Protein 5XAQ (pdb70)

Organism: Mus musculus (NCBI:txid10090)

InterPro domains:
  IPR003732 D-aminoacyl-tRNA deacylase DTD [PF02580] (11-167)
  IPR003732 D-aminoacyl-tRNA deacylase DTD [PTHR10472] (11-167)
  IPR023509 D-aminoacyl-tRNA deacylase-like superfamily [G3DSA:3.50.80.10] (3-168)
  IPR023509 D-aminoacyl-tRNA deacylase-like superfamily [SSF69500] (9-168)

B-factor: mean 31.63, std 10.99, range [17.73, 114.76]

Secondary structure (DSSP, 8-state):
-TT----EEEEEEEESEEEEEEE--BTTBPPEEEEE-SEEEEEEEEBSS--TTHHHHHHHHHHHS--EE-TTS-EE-TTTTT-EEEEEE-GGGG-EEETTEEE-TTBPPHHHHHHHHHHHHHHHHHHHHT-HHHHHHT--EEEPPTTS---EEEE-S----EEEE-/--EEEEEEEESEEEEEEE--BTTB--EEEEESSEEEEEEEEBTT--GGGHHHHHHHHHHS--EEPTTS-EE-TTTTT-EEEEEE-GGGG-EEETTEEE-TTB--HHHHHHHHHHHHHHHHHHHHT-HHHHHTT--EEEPPTTS---EEEE-S----EEEE-

Structure (mmCIF, N/CA/C/O backbone):
data_5XAQ
#
_entry.id   5XAQ
#
_cell.length_a   43.379
_cell.length_b   75.351
_cell.length_c   103.619
_cell.angle_alpha   90.00
_cell.angle_beta   90.00
_cell.angle_gamma   90.00
#
_symmetry.space_group_name_H-M   'P 21 21 21'
#
loop_
_entity.id
_entity.type
_entity.pdbx_description
1 polymer 'Probable D-tyrosyl-tRNA(Tyr) deacylase 2'
2 water water
#
loop_
_atom_site.group_PDB
_atom_site.id
_atom_site.type_symbol
_atom_site.label_atom_id
_atom_site.label_alt_id
_atom_site.label_comp_id
_atom_site.label_asym_id
_atom_site.label_entity_id
_atom_site.label_seq_id
_atom_site.pdbx_PDB_ins_code
_atom_site.Cartn_x
_atom_site.Cartn_y
_atom_site.Cartn_z
_atom_site.occupancy
_atom_site.B_iso_or_equiv
_atom_site.auth_seq_id
_atom_site.auth_comp_id
_atom_site.auth_asym_id
_atom_site.auth_atom_id
_atom_site.pdbx_PDB_model_num
ATOM 1 N N . ASP A 1 3 ? -7.359 -20.346 -30.260 1.00 40.46 3 ASP A N 1
ATOM 2 C CA . ASP A 1 3 ? -6.256 -19.407 -30.487 1.00 46.43 3 ASP A CA 1
ATOM 3 C C . ASP A 1 3 ? -4.857 -20.016 -30.278 1.00 45.11 3 ASP A C 1
ATOM 4 O O . ASP A 1 3 ? -3.876 -19.342 -30.384 1.00 53.52 3 ASP A O 1
ATOM 9 N N . GLY A 1 4 ? -4.826 -21.300 -29.979 1.00 49.38 4 GLY A N 1
ATOM 10 C CA . GLY A 1 4 ? -3.627 -22.070 -29.762 1.00 43.56 4 GLY A CA 1
ATOM 11 C C . GLY A 1 4 ? -2.583 -21.630 -28.755 1.00 40.58 4 GLY A C 1
ATOM 12 O O . GLY A 1 4 ? -1.496 -22.124 -28.861 1.00 30.62 4 GLY A O 1
ATOM 13 N N . GLY A 1 5 ? -2.922 -20.797 -27.768 1.00 31.65 5 GLY A N 1
ATOM 14 C CA . GLY A 1 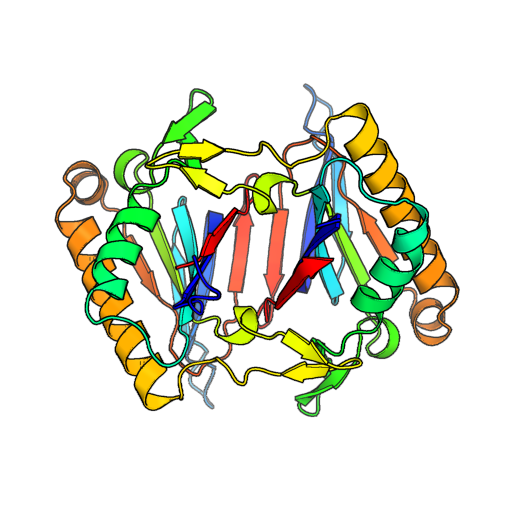5 ? -1.947 -20.293 -26.830 1.00 34.07 5 GLY A CA 1
ATOM 15 C C . GLY A 1 5 ? -1.214 -19.081 -27.406 1.00 33.22 5 GLY A C 1
ATOM 16 O O . GLY A 1 5 ? -0.214 -18.673 -26.874 1.00 31.88 5 GLY A O 1
ATOM 17 N N . ARG A 1 6 ? -1.717 -18.507 -28.488 1.00 32.05 6 ARG A N 1
ATOM 18 C CA . ARG A 1 6 ? -1.173 -17.250 -29.098 1.00 40.94 6 ARG A CA 1
ATOM 19 C C . ARG A 1 6 ? -0.868 -16.297 -27.961 1.00 38.12 6 ARG A C 1
ATOM 20 O O . ARG A 1 6 ? -1.759 -16.039 -27.152 1.00 30.01 6 ARG A O 1
ATOM 28 N N . VAL A 1 7 ? 0.363 -15.805 -27.870 1.00 35.29 7 VAL A N 1
ATOM 29 C CA . VAL A 1 7 ? 0.717 -15.089 -26.642 1.00 38.25 7 VAL A CA 1
ATOM 30 C C . VAL A 1 7 ? 0.194 -13.643 -26.798 1.00 32.61 7 VAL A C 1
ATOM 31 O O . VAL A 1 7 ? 0.105 -13.140 -27.898 1.00 29.64 7 VAL A O 1
ATOM 35 N N . ALA A 1 8 ? -0.242 -13.044 -25.699 1.00 32.29 8 ALA A N 1
ATOM 36 C CA . ALA A 1 8 ? -0.634 -11.631 -25.727 1.00 35.55 8 ALA A CA 1
ATOM 37 C C . ALA A 1 8 ? 0.490 -10.673 -26.255 1.00 32.69 8 ALA A C 1
ATOM 38 O O . ALA A 1 8 ? 1.720 -10.898 -26.145 1.00 28.07 8 ALA A O 1
ATOM 40 N N . GLN A 1 9 ? 0.036 -9.592 -26.841 1.00 29.56 9 GLN A N 1
ATOM 41 C CA . GLN A 1 9 ? 0.893 -8.614 -27.446 1.00 29.43 9 GLN A CA 1
ATOM 42 C C . GLN A 1 9 ? 0.897 -7.252 -26.719 1.00 26.54 9 GLN A C 1
ATOM 43 O O . GLN A 1 9 ? 1.924 -6.559 -26.708 1.00 23.17 9 GLN A O 1
ATOM 49 N N . ALA A 1 10 ? -0.215 -6.901 -26.088 1.00 26.10 10 ALA A N 1
ATOM 50 C CA . ALA A 1 10 ? -0.251 -5.721 -25.233 1.00 26.67 10 ALA A CA 1
ATOM 51 C C . ALA A 1 10 ? -1.445 -5.756 -24.360 1.00 23.63 10 ALA A C 1
ATOM 52 O O . ALA A 1 10 ? -2.376 -6.522 -24.609 1.00 26.76 10 ALA A O 1
ATOM 54 N N . ARG A 1 11 ? -1.449 -4.862 -23.385 1.00 24.17 11 ARG A N 1
ATOM 55 C CA . ARG A 1 11 ? -2.566 -4.741 -22.461 1.00 27.93 11 ARG A CA 1
ATOM 56 C C . ARG A 1 11 ? -2.878 -3.262 -22.240 1.00 27.26 11 ARG A C 1
ATOM 57 O O . ARG A 1 11 ? -1.951 -2.407 -22.091 1.00 26.03 11 ARG A O 1
ATOM 65 N N . ALA A 1 12 ? -4.159 -2.923 -22.294 1.00 24.25 12 ALA A N 1
ATOM 66 C CA . ALA A 1 12 ? -4.566 -1.540 -22.054 1.00 22.38 12 ALA A CA 1
ATOM 67 C C . ALA A 1 12 ? -5.724 -1.504 -21.041 1.00 23.01 12 ALA A C 1
ATOM 68 O O . ALA A 1 12 ? -6.761 -2.250 -21.151 1.00 23.96 12 ALA A O 1
ATOM 70 N N . LEU A 1 13 ? -5.552 -0.601 -20.087 1.00 22.33 13 LEU A N 1
ATOM 71 C CA . LEU A 1 13 ? -6.559 -0.349 -19.102 1.00 21.41 13 LEU A CA 1
ATOM 72 C C . LEU A 1 13 ? -7.199 1.029 -19.357 1.00 23.34 13 LEU A C 1
ATOM 73 O O . LEU A 1 13 ? -6.503 2.001 -19.604 1.00 22.07 13 LEU A O 1
ATOM 78 N N . LEU A 1 14 ? -8.514 1.110 -19.301 1.00 20.82 14 LEU A N 1
ATOM 79 C CA . LEU A 1 14 ? -9.219 2.318 -19.781 1.00 20.78 14 LEU A CA 1
ATOM 80 C C . LEU A 1 14 ? -10.091 2.807 -18.637 1.00 20.15 14 LEU A C 1
ATOM 81 O O . LEU A 1 14 ? -10.923 2.042 -18.136 1.00 23.95 14 LEU A O 1
ATOM 86 N N . GLN A 1 15 ? -9.878 4.055 -18.213 1.00 20.59 15 GLN A N 1
ATOM 87 C CA . GLN A 1 15 ? -10.734 4.677 -17.193 1.00 20.69 15 GLN A CA 1
ATOM 88 C C . GLN A 1 15 ? -11.232 6.011 -17.704 1.00 22.73 15 GLN A C 1
ATOM 89 O O . GLN A 1 15 ? -10.524 6.736 -18.443 1.00 23.54 15 GLN A O 1
ATOM 95 N N . GLN A 1 16 ? -12.454 6.322 -17.322 1.00 21.36 16 GLN A N 1
ATOM 96 C CA . GLN A 1 16 ? -13.122 7.602 -17.591 1.00 21.38 16 GLN A CA 1
ATOM 97 C C . GLN A 1 16 ? -12.806 8.588 -16.491 1.00 22.10 16 GLN A C 1
ATOM 98 O O . GLN A 1 16 ? -12.804 8.213 -15.334 1.00 23.38 16 GLN A O 1
ATOM 104 N N . CYS A 1 17 ? -12.516 9.839 -16.813 1.00 22.90 17 CYS A N 1
ATOM 105 C CA . CYS A 1 17 ? -12.257 10.849 -15.787 1.00 23.25 17 CYS A CA 1
ATOM 106 C C . CYS A 1 17 ? -13.009 12.163 -16.082 1.00 23.17 17 CYS A C 1
ATOM 107 O O . CYS A 1 17 ? -13.367 12.484 -17.198 1.00 23.48 17 CYS A O 1
ATOM 110 N N . LEU A 1 18 ? -13.229 12.926 -15.030 1.00 21.46 18 LEU A N 1
ATOM 111 C CA . LEU A 1 18 ? -13.588 14.316 -15.124 1.00 24.56 18 LEU A CA 1
ATOM 112 C C . LEU A 1 18 ? -12.344 15.174 -15.267 1.00 25.82 18 LEU A C 1
ATOM 113 O O . LEU A 1 18 ? -12.427 16.256 -15.858 1.00 21.08 18 LEU A O 1
ATOM 118 N N . HIS A 1 19 ? -11.210 14.731 -14.697 1.00 25.54 19 HIS A N 1
ATOM 119 C CA . HIS A 1 19 ? -10.020 15.523 -14.682 1.00 23.48 19 HIS A CA 1
ATOM 120 C C . HIS A 1 19 ? -8.841 14.644 -14.296 1.00 24.87 19 HIS A C 1
ATOM 121 O O . HIS A 1 19 ? -8.986 13.726 -13.459 1.00 24.59 19 HIS A O 1
ATOM 128 N N . ALA A 1 20 ? -7.671 14.897 -14.883 1.00 20.30 20 ALA A N 1
ATOM 129 C CA . ALA A 1 20 ? -6.492 14.153 -14.463 1.00 21.52 20 ALA A CA 1
ATOM 130 C C . ALA A 1 20 ? -5.318 15.070 -14.430 1.00 24.54 20 ALA A C 1
ATOM 131 O O . ALA A 1 20 ? -5.178 15.912 -15.304 1.00 24.69 20 ALA A O 1
ATOM 133 N N . ARG A 1 21 ? -4.484 14.875 -13.434 1.00 24.74 21 ARG A N 1
ATOM 134 C CA . ARG A 1 21 ? -3.197 15.526 -13.375 1.00 27.12 21 ARG A CA 1
ATOM 135 C C . ARG A 1 21 ? -2.039 14.550 -13.193 1.00 23.96 21 ARG A C 1
ATOM 136 O O . ARG A 1 21 ? -1.971 13.724 -12.235 1.00 24.79 21 ARG A O 1
ATOM 144 N N . LEU A 1 22 ? -1.079 14.654 -14.120 1.00 23.20 22 LEU A N 1
ATOM 145 C CA . LEU A 1 22 ? -0.026 13.691 -14.205 1.00 22.50 22 LEU A CA 1
ATOM 146 C C . LEU A 1 22 ? 1.321 14.375 -14.190 1.00 24.56 22 LEU A C 1
ATOM 147 O O . LEU A 1 22 ? 1.561 15.337 -14.935 1.00 26.92 22 LEU A O 1
ATOM 152 N N . GLN A 1 23 ? 2.210 13.893 -13.322 1.00 24.86 23 GLN A N 1
ATOM 153 C CA . GLN A 1 23 ? 3.575 14.483 -13.255 1.00 26.50 23 GLN A CA 1
ATOM 154 C C . GLN A 1 23 ? 4.365 14.029 -14.429 1.00 27.08 23 GLN A C 1
ATOM 155 O O . GLN A 1 23 ? 4.411 12.819 -14.729 1.00 30.32 23 GLN A O 1
ATOM 161 N N . VAL A 1 24 ? 5.016 14.951 -15.125 1.00 26.94 24 VAL A N 1
ATOM 162 C CA . VAL A 1 24 ? 5.781 14.603 -16.297 1.00 30.32 24 VAL A CA 1
ATOM 163 C C . VAL A 1 24 ? 7.280 14.852 -16.139 1.00 30.78 24 VAL A C 1
ATOM 164 O O . VAL A 1 24 ? 8.042 14.338 -16.922 1.00 31.30 24 VAL A O 1
ATOM 168 N N . ARG A 1 25 ? 7.675 15.616 -15.136 1.00 30.02 25 ARG A N 1
ATOM 169 C CA . ARG A 1 25 ? 9.041 15.613 -14.679 1.00 36.13 25 ARG A CA 1
ATOM 170 C C . ARG A 1 25 ? 9.086 15.706 -13.144 1.00 31.13 25 ARG A C 1
ATOM 171 O O . ARG A 1 25 ? 8.418 16.552 -12.544 1.00 35.71 25 ARG A O 1
ATOM 179 N N . PRO A 1 26 ? 9.939 14.895 -12.511 1.00 31.43 26 PRO A N 1
ATOM 180 C CA . PRO A 1 26 ? 10.070 15.068 -11.074 1.00 30.16 26 PRO A CA 1
ATOM 181 C C . PRO A 1 26 ? 10.819 16.343 -10.755 1.00 33.03 26 PRO A C 1
ATOM 182 O O . PRO A 1 26 ? 11.576 16.859 -11.587 1.00 31.23 26 PRO A O 1
ATOM 186 N N . ALA A 1 27 ? 10.637 16.800 -9.529 1.00 30.34 27 ALA A N 1
ATOM 187 C CA . ALA A 1 27 ? 11.366 17.918 -8.993 1.00 33.58 27 ALA A CA 1
ATOM 188 C C . ALA A 1 27 ? 12.823 17.577 -9.139 1.00 37.29 27 ALA A C 1
ATOM 189 O O . ALA A 1 27 ? 13.195 16.396 -9.104 1.00 38.88 27 ALA A O 1
ATOM 191 N N . ASP A 1 28 ? 13.647 18.589 -9.358 1.00 40.59 28 ASP A N 1
ATOM 192 C CA . ASP A 1 28 ? 15.077 18.384 -9.546 1.00 44.46 28 ASP A CA 1
ATOM 193 C C . ASP A 1 28 ? 15.772 19.591 -8.941 1.00 45.65 28 ASP A C 1
ATOM 194 O O . ASP A 1 28 ? 15.841 20.628 -9.566 1.00 41.95 28 ASP A O 1
ATOM 199 N N . GLY A 1 29 ? 16.189 19.469 -7.687 1.00 48.40 29 GLY A N 1
ATOM 200 C CA . GLY A 1 29 ? 16.920 20.525 -7.009 1.00 49.15 29 GLY A CA 1
ATOM 201 C C . GLY A 1 29 ? 16.028 21.741 -6.793 1.00 55.83 29 GLY A C 1
ATOM 202 O O . GLY A 1 29 ? 14.984 21.663 -6.105 1.00 49.53 29 GLY A O 1
ATOM 203 N N . ASP A 1 30 ? 16.423 22.863 -7.396 1.00 52.66 30 ASP A N 1
ATOM 204 C CA . ASP A 1 30 ? 15.623 24.077 -7.323 1.00 50.89 30 ASP A CA 1
ATOM 205 C C . ASP A 1 30 ? 14.462 24.066 -8.308 1.00 50.16 30 ASP A C 1
ATOM 206 O O . ASP A 1 30 ? 13.495 24.757 -8.047 1.00 48.35 30 ASP A O 1
ATOM 211 N N . ALA A 1 31 ? 14.529 23.272 -9.383 1.00 44.36 31 ALA A N 1
ATOM 212 C CA . ALA A 1 31 ? 13.402 23.112 -10.334 1.00 41.86 31 ALA A CA 1
ATOM 213 C C . ALA A 1 31 ? 12.204 22.267 -9.780 1.00 42.91 31 ALA A C 1
ATOM 214 O O . ALA A 1 31 ? 12.373 21.095 -9.424 1.00 38.07 31 ALA A O 1
ATOM 216 N N . ALA A 1 32 ? 11.005 22.850 -9.735 1.00 33.20 32 ALA A N 1
ATOM 217 C CA . ALA A 1 32 ? 9.818 22.109 -9.224 1.00 35.89 32 ALA A CA 1
ATOM 218 C C . ALA A 1 32 ? 9.390 20.985 -10.202 1.00 34.18 32 ALA A C 1
ATOM 219 O O . ALA A 1 32 ? 9.674 21.021 -11.382 1.00 27.20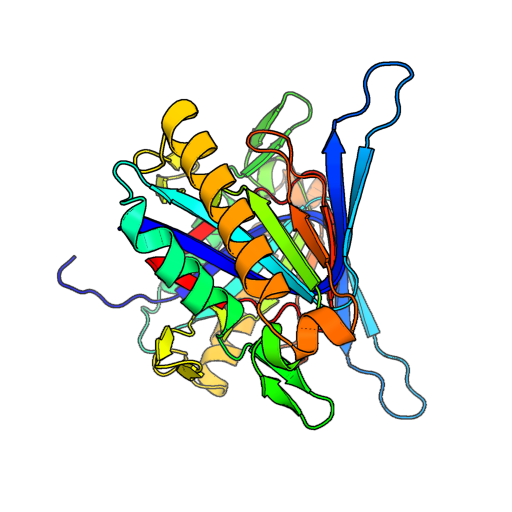 32 ALA A O 1
ATOM 221 N N . ALA A 1 33 ? 8.723 19.951 -9.705 1.00 32.67 33 ALA A N 1
ATOM 222 C CA . ALA A 1 33 ? 8.127 18.990 -10.639 1.00 32.05 33 ALA A CA 1
ATOM 223 C C . ALA A 1 33 ? 7.225 19.719 -11.687 1.00 35.34 33 ALA A C 1
ATOM 224 O O . ALA A 1 33 ? 6.722 20.828 -11.415 1.00 32.19 33 ALA A O 1
ATOM 226 N N . GLN A 1 34 ? 7.106 19.108 -12.865 1.00 32.01 34 GLN A N 1
ATOM 227 C CA . GLN A 1 34 ? 6.265 19.581 -13.923 1.00 31.90 34 GLN A CA 1
ATOM 228 C C . GLN A 1 34 ? 5.099 18.603 -14.245 1.00 31.60 34 GLN A C 1
ATOM 229 O O . GLN A 1 34 ? 5.214 17.386 -14.093 1.00 25.67 34 GLN A O 1
ATOM 235 N N . TRP A 1 35 ? 4.010 19.177 -14.742 1.00 28.27 35 TRP A N 1
ATOM 236 C CA . TRP A 1 35 ? 2.715 18.509 -14.786 1.00 31.36 35 TRP A CA 1
ATOM 237 C C . TRP A 1 35 ? 2.018 18.664 -16.105 1.00 28.77 35 TRP A C 1
ATOM 238 O O . TRP A 1 35 ? 2.207 19.653 -16.810 1.00 29.72 35 TRP A O 1
ATOM 249 N N . VAL A 1 36 ? 1.202 17.671 -16.473 1.00 25.21 36 VAL A N 1
ATOM 250 C CA . VAL A 1 36 ? 0.200 17.888 -17.510 1.00 24.88 36 VAL A CA 1
ATOM 251 C C . VAL A 1 36 ? -1.205 17.510 -16.975 1.00 22.20 36 VAL A C 1
ATOM 252 O O . VAL A 1 36 ? -1.292 16.744 -16.072 1.00 22.71 36 VAL A O 1
ATOM 256 N N . GLU A 1 37 ? -2.259 18.109 -17.496 1.00 23.68 37 GLU A N 1
ATOM 257 C CA . GLU A 1 37 ? -3.622 17.787 -17.105 1.00 25.27 37 GLU A CA 1
ATOM 258 C C . GLU A 1 37 ? -4.465 17.526 -18.315 1.00 26.78 37 GLU A C 1
ATOM 259 O O . GLU A 1 37 ? -4.125 17.925 -19.399 1.00 24.67 37 GLU A O 1
ATOM 265 N N . ILE A 1 38 ? -5.572 16.852 -18.086 1.00 23.72 38 ILE A N 1
ATOM 266 C CA . ILE A 1 38 ? -6.655 16.818 -19.039 1.00 24.27 38 ILE A CA 1
ATOM 267 C C . ILE A 1 38 ? -7.919 17.058 -18.239 1.00 24.12 38 ILE A C 1
ATOM 268 O O . ILE A 1 38 ? -7.936 16.932 -16.993 1.00 27.58 38 ILE A O 1
ATOM 273 N N . ARG A 1 39 ? -8.977 17.362 -18.964 1.00 25.03 39 ARG A N 1
ATOM 274 C CA . ARG A 1 39 ? -10.301 17.590 -18.417 1.00 27.84 39 ARG A CA 1
ATOM 275 C C . ARG A 1 39 ? -11.104 16.292 -18.596 1.00 27.91 39 ARG A C 1
ATOM 276 O O . ARG A 1 39 ? -10.557 15.227 -18.409 1.00 26.02 39 ARG A O 1
ATOM 284 N N . ARG A 1 40 ? -12.386 16.380 -18.907 1.00 25.70 40 ARG A N 1
ATOM 285 C CA . ARG A 1 40 ? -13.214 15.213 -19.146 1.00 25.44 40 ARG A CA 1
ATOM 286 C C . ARG A 1 40 ? -12.610 14.349 -20.261 1.00 25.88 40 ARG A C 1
ATOM 287 O O . ARG A 1 40 ? -12.296 14.819 -21.348 1.00 22.28 40 ARG A O 1
ATOM 295 N N . GLY A 1 41 ? -12.387 13.076 -19.963 1.00 24.28 41 GLY A N 1
ATOM 296 C CA . GLY A 1 41 ? -11.813 12.246 -20.963 1.00 22.77 41 GLY A CA 1
ATOM 297 C C . GLY A 1 41 ? -11.469 10.847 -20.583 1.00 21.23 41 GLY A C 1
ATOM 298 O O . GLY A 1 41 ? -12.043 10.304 -19.688 1.00 20.92 41 GLY A O 1
ATOM 299 N N . LEU A 1 42 ? -10.508 10.293 -21.324 1.00 20.64 42 LEU A N 1
ATOM 300 C CA . LEU A 1 42 ? -10.183 8.889 -21.270 1.00 20.36 42 LEU A CA 1
ATOM 301 C C . LEU A 1 42 ? -8.749 8.772 -20.867 1.00 20.30 42 LEU A C 1
ATOM 302 O O . LEU A 1 42 ? -7.953 9.415 -21.511 1.00 21.68 42 LEU A O 1
ATOM 307 N N . VAL A 1 43 ? -8.440 7.884 -19.899 1.00 18.83 43 VAL A N 1
ATOM 308 C CA . VAL A 1 43 ? -7.098 7.604 -19.465 1.00 18.82 43 VAL A CA 1
ATOM 309 C C . VAL A 1 43 ? -6.799 6.221 -19.968 1.00 19.12 43 VAL A C 1
ATOM 310 O O . VAL A 1 43 ? -7.581 5.286 -19.745 1.00 22.19 43 VAL A O 1
ATOM 314 N N . ILE A 1 44 ? -5.710 6.070 -20.709 1.00 19.81 44 ILE A N 1
ATOM 315 C CA . ILE A 1 44 ? -5.348 4.784 -21.269 1.00 18.50 44 ILE A CA 1
ATOM 316 C C . ILE A 1 44 ? -4.006 4.429 -20.622 1.00 20.45 44 ILE A C 1
ATOM 317 O O . ILE A 1 44 ? -3.015 5.131 -20.884 1.00 20.27 44 ILE A O 1
ATOM 322 N N . TYR A 1 45 ? -3.948 3.313 -19.880 1.00 20.14 45 TYR A N 1
ATOM 323 C CA . TYR A 1 45 ? -2.738 2.850 -19.302 1.00 21.01 45 TYR A CA 1
ATOM 324 C C . TYR A 1 45 ? -2.270 1.733 -20.205 1.00 23.94 45 TYR A C 1
ATOM 325 O O . TYR A 1 45 ? -3.042 0.814 -20.495 1.00 20.28 45 TYR A O 1
ATOM 334 N N . VAL A 1 46 ? -1.007 1.774 -20.616 1.00 22.07 46 VAL A N 1
ATOM 335 C CA . VAL A 1 46 ? -0.527 0.792 -21.580 1.00 22.90 46 VAL A CA 1
ATOM 336 C C . VAL A 1 46 ? 0.671 -0.014 -21.155 1.00 22.16 46 VAL A C 1
ATOM 337 O O . VAL A 1 46 ? 1.631 0.532 -20.567 1.00 21.65 46 VAL A O 1
ATOM 341 N N . CYS A 1 47 ? 0.653 -1.267 -21.574 1.00 23.41 47 CYS A N 1
ATOM 342 C CA . CYS A 1 47 ? 1.757 -2.230 -21.365 1.00 25.02 47 CYS A CA 1
ATOM 343 C C . CYS A 1 47 ? 2.012 -3.024 -22.647 1.00 27.61 47 CYS A C 1
ATOM 344 O O . CYS A 1 47 ? 1.090 -3.585 -23.208 1.00 26.38 47 CYS A O 1
ATOM 347 N N . PHE A 1 48 ? 3.262 -3.150 -23.077 1.00 22.76 48 PHE A N 1
ATOM 348 C CA . PHE A 1 48 ? 3.548 -3.861 -24.344 1.00 24.79 48 PHE A CA 1
ATOM 349 C C . PHE A 1 48 ? 4.333 -5.107 -23.995 1.00 25.30 48 PHE A C 1
ATOM 350 O O . PHE A 1 48 ? 5.148 -5.077 -23.036 1.00 25.74 48 PHE A O 1
ATOM 358 N N . PHE A 1 49 ? 4.101 -6.183 -24.735 1.00 28.54 49 PHE A N 1
ATOM 359 C CA . PHE A 1 49 ? 4.809 -7.425 -24.492 1.00 27.51 49 PHE A CA 1
ATOM 360 C C . PHE A 1 49 ? 5.811 -7.730 -25.611 1.00 33.03 49 PHE A C 1
ATOM 361 O O . PHE A 1 49 ? 5.605 -7.379 -26.769 1.00 27.89 49 PHE A O 1
ATOM 369 N N . LYS A 1 50 ? 6.832 -8.518 -25.276 1.00 33.08 50 LYS A N 1
ATOM 370 C CA . LYS A 1 50 ? 7.847 -8.906 -26.271 1.00 42.31 50 LYS A CA 1
ATOM 371 C C . LYS A 1 50 ? 7.159 -9.655 -27.411 1.00 37.72 50 LYS A C 1
ATOM 372 O O . LYS A 1 50 ? 6.179 -10.373 -27.158 1.00 36.29 50 LYS A O 1
ATOM 378 N N . GLY A 1 51 ? 7.644 -9.478 -28.651 1.00 35.38 51 GLY A N 1
ATOM 379 C CA . GLY A 1 51 ? 7.227 -10.347 -29.750 1.00 44.34 51 GLY A CA 1
ATOM 380 C C . GLY A 1 51 ? 5.852 -10.032 -30.315 1.00 49.64 51 GLY A C 1
ATOM 381 O O . GLY A 1 51 ? 5.006 -10.908 -30.476 1.00 68.47 51 GLY A O 1
ATOM 382 N N . ALA A 1 52 ? 5.623 -8.812 -30.688 1.00 52.56 52 ALA A N 1
ATOM 383 C CA . ALA A 1 52 ? 4.336 -8.474 -31.214 1.00 58.43 52 ALA A CA 1
ATOM 384 C C . ALA A 1 52 ? 4.387 -8.042 -32.671 1.00 64.31 52 ALA A C 1
ATOM 385 O O . ALA A 1 52 ? 5.325 -7.417 -33.103 1.00 68.73 52 ALA A O 1
ATOM 387 N N . ASP A 1 53 ? 3.302 -8.299 -33.391 1.00 64.10 53 ASP A N 1
ATOM 388 C CA . ASP A 1 53 ? 3.158 -7.968 -34.793 1.00 53.34 53 ASP A CA 1
ATOM 389 C C . ASP A 1 53 ? 3.394 -6.502 -35.142 1.00 56.89 53 ASP A C 1
ATOM 390 O O . ASP A 1 53 ? 3.153 -5.611 -34.362 1.00 48.68 53 ASP A O 1
ATOM 395 N N . THR A 1 54 ? 3.830 -6.257 -36.367 1.00 52.40 54 THR A N 1
ATOM 396 C CA . THR A 1 54 ? 4.109 -4.926 -36.863 1.00 47.89 54 THR A CA 1
ATOM 397 C C . THR A 1 54 ? 2.878 -4.046 -36.944 1.00 41.00 54 THR A C 1
ATOM 398 O O . THR A 1 54 ? 2.973 -2.855 -37.006 1.00 42.62 54 THR A O 1
ATOM 402 N N . ASP A 1 55 ? 1.730 -4.676 -36.988 1.00 38.12 55 ASP A N 1
ATOM 403 C CA . ASP A 1 55 ? 0.416 -4.023 -37.086 1.00 39.59 55 ASP A CA 1
ATOM 404 C C . ASP A 1 55 ? -0.300 -3.829 -35.729 1.00 32.48 55 ASP A C 1
ATOM 405 O O . ASP A 1 55 ? -1.460 -3.384 -35.680 1.00 30.37 55 ASP A O 1
ATOM 410 N N . LEU A 1 56 ? 0.375 -4.135 -34.631 1.00 28.87 56 LEU A N 1
ATOM 411 C CA . LEU A 1 56 ? -0.249 -3.974 -33.305 1.00 29.16 56 LEU A CA 1
ATOM 412 C C . LEU A 1 56 ? -0.702 -2.494 -33.063 1.00 25.84 56 LEU A C 1
ATOM 413 O O . LEU A 1 56 ? -1.826 -2.275 -32.641 1.00 27.02 56 LEU A O 1
ATOM 418 N N . LEU A 1 57 ? 0.160 -1.517 -33.294 1.00 24.30 57 LEU A N 1
ATOM 419 C CA . LEU A 1 57 ? -0.159 -0.114 -32.826 1.00 25.60 57 LEU A CA 1
ATOM 420 C C . LEU A 1 57 ? -1.377 0.491 -33.536 1.00 26.65 57 LEU A C 1
ATOM 421 O O . LEU A 1 57 ? -2.224 1.030 -32.889 1.00 26.79 57 LEU A O 1
ATOM 426 N N . PRO A 1 58 ? -1.482 0.355 -34.855 1.00 26.07 58 PRO A N 1
ATOM 427 C CA . PRO A 1 58 ? -2.720 0.878 -35.426 1.00 26.72 58 PRO A CA 1
ATOM 428 C C . PRO A 1 58 ? -3.958 0.109 -35.008 1.00 26.85 58 PRO A C 1
ATOM 429 O O . PRO A 1 58 ? -5.021 0.720 -34.831 1.00 28.40 58 PRO A O 1
ATOM 433 N N . LYS A 1 59 ? -3.862 -1.191 -34.769 1.00 27.40 59 LYS A N 1
ATOM 434 C CA . LYS A 1 59 ? -5.023 -1.879 -34.208 1.00 27.67 59 LYS A CA 1
ATOM 435 C C . LYS A 1 59 ? -5.367 -1.317 -32.843 1.00 24.74 59 LYS A C 1
ATOM 436 O O . LYS A 1 59 ? -6.530 -1.103 -32.551 1.00 25.43 59 LYS A O 1
ATOM 442 N N . MET A 1 60 ? -4.366 -1.147 -31.988 1.00 22.82 60 MET A N 1
ATOM 443 C CA . MET A 1 60 ? -4.638 -0.583 -30.643 1.00 24.85 60 MET A CA 1
ATOM 444 C C . MET A 1 60 ? -5.252 0.797 -30.744 1.00 24.97 60 MET A C 1
ATOM 445 O O . MET A 1 60 ? -6.199 1.073 -30.038 1.00 22.51 60 MET A O 1
ATOM 450 N N . VAL A 1 61 ? -4.744 1.641 -31.629 1.00 25.13 61 VAL A N 1
ATOM 451 C CA . VAL A 1 61 ? -5.257 3.034 -31.712 1.00 25.86 61 VAL A CA 1
ATOM 452 C C . VAL A 1 61 ? -6.723 3.043 -32.136 1.00 25.31 61 VAL A C 1
ATOM 453 O O . VAL A 1 61 ? -7.571 3.740 -31.556 1.00 24.43 61 VAL A O 1
ATOM 457 N N . ASN A 1 62 ? -7.004 2.232 -33.145 1.00 23.76 62 ASN A N 1
ATOM 458 C CA . ASN A 1 62 ? -8.348 2.126 -33.673 1.00 24.74 62 ASN A CA 1
ATOM 459 C C . ASN A 1 62 ? -9.318 1.548 -32.653 1.00 25.22 62 ASN A C 1
ATOM 460 O O . ASN A 1 62 ? -10.365 2.167 -32.385 1.00 27.13 62 ASN A O 1
ATOM 465 N N . THR A 1 63 ? -8.977 0.400 -32.066 1.00 21.78 63 THR A N 1
ATOM 466 C CA . THR A 1 63 ? -9.787 -0.152 -31.026 1.00 22.64 63 THR A CA 1
ATOM 467 C C . THR A 1 63 ? -10.060 0.780 -29.845 1.00 22.34 63 THR A C 1
ATOM 468 O O . THR A 1 63 ? -11.220 0.937 -29.406 1.00 22.89 63 THR A O 1
ATOM 472 N N . LEU A 1 64 ? -9.005 1.354 -29.287 1.00 20.45 64 LEU A N 1
ATOM 473 C CA . LEU A 1 64 ? -9.133 2.117 -28.033 1.00 20.33 64 LEU A CA 1
ATOM 474 C C . LEU A 1 64 ? -9.775 3.474 -28.156 1.00 21.22 64 LEU A C 1
ATOM 475 O O . LEU A 1 64 ? -10.481 3.916 -27.215 1.00 23.75 64 LEU A O 1
ATOM 480 N N . LEU A 1 65 ? -9.550 4.164 -29.277 1.00 21.25 65 LEU A N 1
ATOM 481 C CA . LEU A 1 65 ? -10.160 5.466 -29.486 1.00 21.34 65 LEU A CA 1
ATOM 482 C C . LEU A 1 65 ? -11.604 5.375 -29.908 1.00 22.19 65 LEU A C 1
ATOM 483 O O . LEU A 1 65 ? -12.313 6.323 -29.750 1.00 22.92 65 LEU A O 1
ATOM 488 N N . ASN A 1 66 ? -12.034 4.211 -30.390 1.00 20.50 66 ASN A N 1
ATOM 489 C CA . ASN A 1 66 ? -13.376 4.028 -30.951 1.00 20.16 66 ASN A CA 1
ATOM 490 C C . ASN A 1 66 ? -14.314 3.165 -30.107 1.00 19.17 66 ASN A C 1
ATOM 491 O O . ASN A 1 66 ? -15.488 3.040 -30.436 1.00 22.02 66 ASN A O 1
ATOM 496 N N . VAL A 1 67 ? -13.798 2.581 -29.028 1.00 19.55 67 VAL A N 1
ATOM 497 C CA . VAL A 1 67 ? -14.585 1.804 -28.115 1.00 22.84 67 VAL A CA 1
ATOM 498 C C . VAL A 1 67 ? -15.546 2.646 -27.312 1.00 23.73 67 VAL A C 1
ATOM 499 O O . VAL A 1 67 ? -15.220 3.718 -26.838 1.00 20.58 67 VAL A O 1
ATOM 503 N N . LYS A 1 68 ? -16.776 2.191 -27.177 1.00 23.34 68 LYS A N 1
ATOM 504 C CA . LYS A 1 68 ? -17.798 3.132 -26.671 1.00 23.31 68 LYS A CA 1
ATOM 505 C C . LYS A 1 68 ? -17.963 2.998 -25.176 1.00 23.85 68 LYS A C 1
ATOM 506 O O . LYS A 1 68 ? -18.815 2.264 -24.679 1.00 24.50 68 LYS A O 1
ATOM 512 N N . LEU A 1 69 ? -17.140 3.762 -24.462 1.00 22.44 69 LEU A N 1
ATOM 513 C CA . LEU A 1 69 ? -17.037 3.726 -22.984 1.00 21.49 69 LEU A CA 1
ATOM 514 C C . LEU A 1 69 ? -17.319 5.057 -22.299 1.00 25.33 69 LEU A C 1
ATOM 515 O O . LEU A 1 69 ? -17.377 5.115 -21.041 1.00 24.40 69 LEU A O 1
ATOM 520 N N . SER A 1 70 ? -17.554 6.121 -23.072 1.00 25.03 70 SER A N 1
ATOM 521 C CA . SER A 1 70 ? -17.809 7.430 -22.497 1.00 24.72 70 SER A CA 1
ATOM 522 C C . SER A 1 70 ? -19.328 7.748 -22.481 1.00 28.00 70 SER A C 1
ATOM 523 O O . SER A 1 70 ? -20.042 7.642 -23.496 1.00 26.57 70 SER A O 1
ATOM 526 N N . GLU A 1 71 ? -19.799 8.120 -21.316 1.00 26.81 71 GLU A N 1
ATOM 527 C CA . GLU A 1 71 ? -21.225 8.428 -21.133 1.00 34.61 71 GLU A CA 1
ATOM 528 C C . GLU A 1 71 ? -21.613 9.811 -21.656 1.00 33.71 71 GLU A C 1
ATOM 529 O O . GLU A 1 71 ? -21.045 10.800 -21.247 1.00 31.48 71 GLU A O 1
ATOM 535 N N . THR A 1 72 ? -22.562 9.888 -22.569 1.00 30.93 72 THR A N 1
ATOM 536 C CA . THR A 1 72 ? -23.061 11.196 -23.025 1.00 33.32 72 THR A CA 1
ATOM 537 C C . THR A 1 72 ? -23.978 11.806 -21.945 1.00 34.92 72 THR A C 1
ATOM 538 O O . THR A 1 72 ? -24.190 11.221 -20.891 1.00 30.74 72 THR A O 1
ATOM 542 N N . GLU A 1 73 ? -24.544 12.963 -22.235 1.00 36.90 73 GLU A N 1
ATOM 543 C CA . GLU A 1 73 ? -25.486 13.605 -21.314 1.00 41.22 73 GLU A CA 1
ATOM 544 C C . GLU A 1 73 ? -26.800 12.771 -21.167 1.00 41.43 73 GLU A C 1
ATOM 545 O O . GLU A 1 73 ? -27.433 12.787 -20.121 1.00 39.81 73 GLU A O 1
ATOM 551 N N . THR A 1 74 ? -27.169 11.984 -22.167 1.00 32.79 74 THR A N 1
ATOM 552 C CA . THR A 1 74 ? -28.340 11.104 -22.037 1.00 37.23 74 THR A CA 1
ATOM 553 C C . THR A 1 74 ? -28.085 9.783 -21.360 1.00 34.81 74 THR A C 1
ATOM 554 O O . THR A 1 74 ? -29.024 8.963 -21.165 1.00 33.14 74 THR A O 1
ATOM 558 N N . GLY A 1 75 ? -26.822 9.518 -21.044 1.00 30.82 75 GLY A N 1
ATOM 559 C CA . GLY A 1 75 ? -26.429 8.262 -20.466 1.00 32.15 75 GLY A CA 1
ATOM 560 C C . GLY A 1 75 ? -26.051 7.191 -21.449 1.00 31.04 75 GLY A C 1
ATOM 561 O O . GLY A 1 75 ? -25.675 6.140 -21.066 1.00 28.89 75 GLY A O 1
ATOM 562 N N . LYS A 1 76 ? -26.150 7.478 -22.739 1.00 33.64 76 LYS A N 1
ATOM 563 C CA . LYS A 1 76 ? -25.690 6.598 -23.824 1.00 36.97 76 LYS A CA 1
ATOM 564 C C . LYS A 1 76 ? -24.125 6.547 -23.841 1.00 32.61 76 LYS A C 1
ATOM 565 O O . LYS A 1 76 ? -23.464 7.505 -23.488 1.00 33.76 76 LYS A O 1
ATOM 571 N N . HIS A 1 77 ? -23.570 5.432 -24.262 1.00 26.97 77 HIS A N 1
ATOM 572 C CA . HIS A 1 77 ? -22.130 5.268 -24.323 1.00 29.13 77 HIS A CA 1
ATOM 573 C C . HIS A 1 77 ? -21.612 5.475 -25.757 1.00 27.76 77 HIS A C 1
ATOM 574 O O . HIS A 1 77 ? -22.133 4.854 -26.708 1.00 27.29 77 HIS A O 1
ATOM 581 N N . VAL A 1 78 ? -20.624 6.359 -25.882 1.00 23.37 78 VAL A N 1
ATOM 582 C CA . VAL A 1 78 ? -19.942 6.707 -27.143 1.00 23.74 78 VAL A CA 1
ATOM 583 C C . VAL A 1 78 ? -18.447 6.600 -26.968 1.00 23.88 78 VAL A C 1
ATOM 584 O O . VAL A 1 78 ? -17.975 6.465 -25.836 1.00 20.83 78 VAL A O 1
ATOM 588 N N . SER A 1 79 ? -17.705 6.660 -28.080 1.00 24.02 79 SER A N 1
ATOM 589 C CA . SER A 1 79 ? -16.284 6.701 -28.023 1.00 19.58 79 SER A CA 1
ATOM 590 C C . SER A 1 79 ? -15.767 8.047 -27.545 1.00 20.45 79 SER A C 1
ATOM 591 O O . SER A 1 79 ? -16.498 9.029 -27.537 1.00 21.40 79 SER A O 1
ATOM 594 N N . ILE A 1 80 ? -14.469 8.060 -27.177 1.00 19.36 80 ILE A N 1
ATOM 595 C CA . ILE A 1 80 ? -13.825 9.287 -26.802 1.00 21.14 80 ILE A CA 1
ATOM 596 C C . ILE A 1 80 ? -13.775 10.284 -27.955 1.00 21.49 80 ILE A C 1
ATOM 597 O O . ILE A 1 80 ? -13.832 11.511 -27.721 1.00 21.18 80 ILE A O 1
ATOM 602 N N . LEU A 1 81 ? -13.655 9.774 -29.179 1.00 21.41 81 LEU A N 1
ATOM 603 C CA . LEU A 1 81 ? -13.670 10.615 -30.371 1.00 22.79 81 LEU A CA 1
ATOM 604 C C . LEU A 1 81 ? -15.072 11.236 -30.577 1.00 23.40 81 LEU A C 1
ATOM 605 O O . LEU A 1 81 ? -15.188 12.347 -31.051 1.00 24.34 81 LEU A O 1
ATOM 610 N N . ASP A 1 82 ? -16.105 10.530 -30.190 1.00 23.11 82 ASP A N 1
ATOM 611 C CA . ASP A 1 82 ? -17.475 11.034 -30.334 1.00 23.55 82 ASP A CA 1
ATOM 612 C C . ASP A 1 82 ? -18.030 11.810 -29.154 1.00 27.14 82 ASP A C 1
ATOM 613 O O . ASP A 1 82 ? -19.038 12.491 -29.316 1.00 25.71 82 ASP A O 1
ATOM 618 N N . LEU A 1 83 ? -17.456 11.657 -27.976 1.00 25.70 83 LEU A N 1
ATOM 619 C CA . LEU A 1 83 ? -17.972 12.382 -26.833 1.00 25.57 83 LEU A CA 1
ATOM 620 C C . LEU A 1 83 ? -18.072 13.879 -27.130 1.00 25.47 83 LEU A C 1
ATOM 621 O O . LEU A 1 83 ? -19.131 14.424 -26.990 1.00 25.30 83 LEU A O 1
ATOM 626 N N . PRO A 1 84 ? -17.020 14.581 -27.552 1.00 23.52 84 PRO A N 1
ATOM 627 C CA . PRO A 1 84 ? -15.638 14.128 -27.596 1.00 21.91 84 PRO A CA 1
ATOM 628 C C . PRO A 1 84 ? -14.909 14.519 -26.329 1.00 24.12 84 PRO A C 1
ATOM 629 O O . PRO A 1 84 ? -15.396 15.354 -25.603 1.00 24.92 84 PRO A O 1
ATOM 633 N N . GLY A 1 85 ? -13.734 13.954 -26.072 1.00 21.57 85 GLY A N 1
ATOM 634 C CA . GLY A 1 85 ? -13.047 14.320 -24.872 1.00 22.42 85 GLY A CA 1
ATOM 635 C C . GLY A 1 85 ? -11.571 14.212 -25.038 1.00 17.73 85 GLY A C 1
ATOM 636 O O . GLY A 1 85 ? -11.099 13.812 -26.120 1.00 20.56 85 GLY A O 1
ATOM 637 N N . ASP A 1 86 ? -10.865 14.548 -23.965 1.00 21.59 86 ASP A N 1
ATOM 638 C CA . ASP A 1 86 ? -9.376 14.435 -23.888 1.00 20.22 86 ASP A CA 1
ATOM 639 C C . ASP A 1 86 ? -8.938 13.012 -23.773 1.00 21.44 86 ASP A C 1
ATOM 640 O O . ASP A 1 86 ? -9.709 12.128 -23.392 1.00 20.19 86 ASP A O 1
ATOM 645 N N . VAL A 1 87 ? -7.658 12.774 -24.077 1.00 22.86 87 VAL A N 1
ATOM 646 C CA . VAL A 1 87 ? -7.060 11.454 -23.865 1.00 23.13 87 VAL A CA 1
ATOM 647 C C . VAL A 1 87 ? -5.799 11.672 -23.042 1.00 23.44 87 VAL A C 1
ATOM 648 O O . VAL A 1 87 ? -4.952 12.551 -23.363 1.00 24.09 87 VAL A O 1
ATOM 652 N N . LEU A 1 88 ? -5.639 10.887 -21.980 1.00 20.80 88 LEU A N 1
ATOM 653 C CA . LEU A 1 88 ? -4.361 10.825 -21.308 1.00 19.54 88 LEU A CA 1
ATOM 654 C C . LEU A 1 88 ? -3.775 9.430 -21.381 1.00 20.21 88 LEU A C 1
ATOM 655 O O . LEU A 1 88 ? -4.409 8.434 -20.929 1.00 21.64 88 LEU A O 1
ATOM 660 N N . ILE A 1 89 ? -2.526 9.360 -21.864 1.00 18.68 89 ILE A N 1
ATOM 661 C CA . ILE A 1 89 ? -1.821 8.072 -22.017 1.00 21.75 89 ILE A CA 1
ATOM 662 C C . ILE A 1 89 ? -0.732 7.911 -20.949 1.00 21.60 89 ILE A C 1
ATOM 663 O O . ILE A 1 89 ? 0.031 8.842 -20.682 1.00 23.92 89 ILE A O 1
ATOM 668 N N . ILE A 1 90 ? -0.717 6.771 -20.268 1.00 21.48 90 ILE A N 1
ATOM 669 C CA . ILE A 1 90 ? 0.133 6.541 -19.126 1.00 19.24 90 ILE A CA 1
ATOM 670 C C . ILE A 1 90 ? 0.883 5.255 -19.345 1.00 20.22 90 ILE A C 1
ATOM 671 O O . ILE A 1 90 ? 0.275 4.206 -19.540 1.00 20.24 90 ILE A O 1
ATOM 676 N N . PRO A 1 91 ? 2.207 5.311 -19.368 1.00 20.97 91 PRO A N 1
ATOM 677 C CA . PRO A 1 91 ? 2.902 4.029 -19.511 1.00 22.39 91 PRO A CA 1
ATOM 678 C C . PRO A 1 91 ? 2.748 3.232 -18.228 1.00 22.34 91 PRO A C 1
ATOM 679 O O . PRO A 1 91 ? 2.863 3.801 -17.119 1.00 20.68 91 PRO A O 1
ATOM 683 N N . GLN A 1 92 ? 2.473 1.939 -18.340 1.00 24.73 92 GLN A N 1
ATOM 684 C CA . GLN A 1 92 ? 2.087 1.156 -17.182 1.00 21.70 92 GLN A CA 1
ATOM 685 C C . GLN A 1 92 ? 2.413 -0.305 -17.406 1.00 22.06 92 GLN A C 1
ATOM 686 O O . GLN A 1 92 ? 1.556 -1.171 -17.378 1.00 19.52 92 GLN A O 1
ATOM 692 N N . ALA A 1 93 ? 3.721 -0.553 -17.533 1.00 20.75 93 ALA A N 1
ATOM 693 C CA . ALA A 1 93 ? 4.250 -1.880 -17.792 1.00 24.04 93 ALA A CA 1
ATOM 694 C C . ALA A 1 93 ? 3.839 -2.883 -16.668 1.00 20.13 93 ALA A C 1
ATOM 695 O O . ALA A 1 93 ? 3.809 -4.097 -16.903 1.00 21.28 93 ALA A O 1
ATOM 697 N N . THR A 1 94 ? 3.582 -2.368 -15.457 1.00 21.18 94 THR A N 1
ATOM 698 C CA . THR A 1 94 ? 3.204 -3.241 -14.345 1.00 22.44 94 THR A CA 1
ATOM 699 C C . THR A 1 94 ? 1.926 -4.017 -14.632 1.00 21.27 94 THR A C 1
ATOM 700 O O . THR A 1 94 ? 1.676 -5.079 -14.003 1.00 21.18 94 THR A O 1
ATOM 704 N N . LEU A 1 95 ? 1.087 -3.529 -15.577 1.00 23.19 95 LEU A N 1
ATOM 705 C CA . LEU A 1 95 ? -0.093 -4.317 -15.953 1.00 25.09 95 LEU A CA 1
ATOM 706 C C . LEU A 1 95 ? 0.256 -5.682 -16.475 1.00 28.20 95 LEU A C 1
ATOM 707 O O . LEU A 1 95 ? -0.615 -6.548 -16.471 1.00 27.36 95 LEU A O 1
ATOM 712 N N . GLY A 1 96 ? 1.484 -5.872 -16.958 1.00 24.65 96 GLY A N 1
ATOM 713 C CA . GLY A 1 96 ? 1.955 -7.193 -17.400 1.00 28.50 96 GLY A CA 1
ATOM 714 C C . GLY A 1 96 ? 2.450 -8.172 -16.354 1.00 28.68 96 GLY A C 1
ATOM 715 O O . GLY A 1 96 ? 2.862 -9.293 -16.681 1.00 27.15 96 GLY A O 1
ATOM 716 N N . GLY A 1 97 ? 2.484 -7.733 -15.115 1.00 23.93 97 GLY A N 1
ATOM 717 C CA . GLY A 1 97 ? 3.052 -8.516 -14.046 1.00 25.18 97 GLY A CA 1
ATOM 718 C C . GLY A 1 97 ? 2.175 -9.713 -13.774 1.00 25.68 97 GLY A C 1
ATOM 719 O O . GLY A 1 97 ? 0.968 -9.594 -13.795 1.00 22.31 97 GLY A O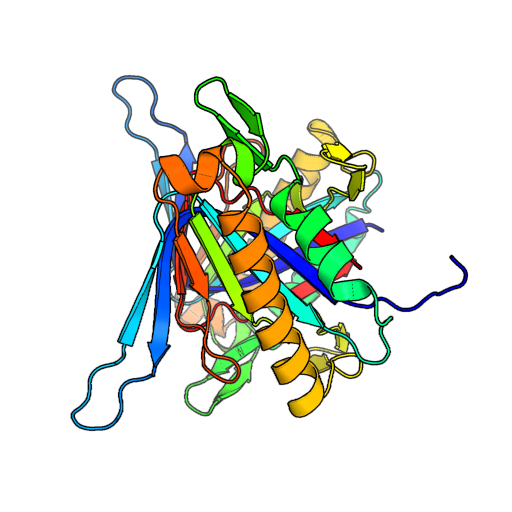 1
ATOM 720 N N . ARG A 1 98 ? 2.800 -10.878 -13.572 1.00 26.81 98 ARG A N 1
ATOM 721 C CA . ARG A 1 98 ? 2.119 -12.075 -13.151 1.00 28.88 98 ARG A CA 1
ATOM 722 C C . ARG A 1 98 ? 2.629 -12.523 -11.796 1.00 28.98 98 ARG A C 1
ATOM 723 O O . ARG A 1 98 ? 3.826 -12.502 -11.517 1.00 27.27 98 ARG A O 1
ATOM 731 N N . VAL A 1 99 ? 1.691 -12.894 -10.955 1.00 33.02 99 VAL A N 1
ATOM 732 C CA . VAL A 1 99 ? 1.966 -13.157 -9.560 1.00 38.48 99 VAL A CA 1
ATOM 733 C C . VAL A 1 99 ? 2.739 -14.492 -9.374 1.00 41.61 99 VAL A C 1
ATOM 734 O O . VAL A 1 99 ? 2.347 -15.494 -9.935 1.00 41.52 99 VAL A O 1
ATOM 738 N N . LYS A 1 100 ? 3.852 -14.453 -8.615 1.00 40.91 100 LYS A N 1
ATOM 739 C CA . LYS A 1 100 ? 4.717 -15.625 -8.283 1.00 47.80 100 LYS A CA 1
ATOM 740 C C . LYS A 1 100 ? 5.129 -15.546 -6.793 1.00 44.71 100 LYS A C 1
ATOM 741 O O . LYS A 1 100 ? 6.033 -14.731 -6.396 1.00 40.11 100 LYS A O 1
ATOM 747 N N . GLY A 1 101 ? 4.492 -16.422 -6.004 1.00 42.43 101 GLY A N 1
ATOM 748 C CA . GLY A 1 101 ? 4.508 -16.354 -4.547 1.00 43.69 101 GLY A CA 1
ATOM 749 C C . GLY A 1 101 ? 3.785 -15.087 -4.147 1.00 43.20 101 GLY A C 1
ATOM 750 O O . GLY A 1 101 ? 2.641 -14.867 -4.550 1.00 45.85 101 GLY A O 1
ATOM 751 N N . ARG A 1 102 ? 4.484 -14.230 -3.406 1.00 38.45 102 ARG A N 1
ATOM 752 C CA . ARG A 1 102 ? 3.967 -12.937 -3.042 1.00 35.11 102 ARG A CA 1
ATOM 753 C C . ARG A 1 102 ? 4.597 -11.824 -3.898 1.00 37.08 102 ARG A C 1
ATOM 754 O O . ARG A 1 102 ? 4.460 -10.667 -3.543 1.00 29.82 102 ARG A O 1
ATOM 762 N N . SER A 1 103 ? 5.332 -12.170 -4.970 1.00 36.83 103 SER A N 1
ATOM 763 C CA . SER A 1 103 ? 6.000 -11.206 -5.825 1.00 40.02 103 SER A CA 1
ATOM 764 C C . SER A 1 103 ? 5.390 -11.259 -7.193 1.00 36.75 103 SER A C 1
ATOM 765 O O . SER A 1 103 ? 4.589 -12.117 -7.483 1.00 41.81 103 SER A O 1
ATOM 768 N N . MET A 1 104 ? 5.759 -10.286 -8.014 1.00 36.85 104 MET A N 1
ATOM 769 C CA . MET A 1 104 ? 5.348 -10.198 -9.385 1.00 32.63 104 MET A CA 1
ATOM 770 C C . MET A 1 104 ? 6.580 -10.531 -10.236 1.00 35.61 104 MET A C 1
ATOM 771 O O . MET A 1 104 ? 7.738 -10.275 -9.816 1.00 33.63 104 MET A O 1
ATOM 776 N N . GLN A 1 105 ? 6.311 -11.074 -11.426 1.00 35.35 105 GLN A N 1
ATOM 777 C CA . GLN A 1 105 ? 7.319 -11.271 -12.475 1.00 34.16 105 GLN A CA 1
ATOM 778 C C . GLN A 1 105 ? 6.777 -10.662 -13.740 1.00 28.81 105 GLN A C 1
ATOM 779 O O . GLN A 1 105 ? 5.604 -10.717 -13.975 1.00 33.03 105 GLN A O 1
ATOM 785 N N . TYR A 1 106 ? 7.660 -10.145 -14.583 1.00 25.70 106 TYR A N 1
ATOM 786 C CA . TYR A 1 106 ? 7.318 -9.291 -15.710 1.00 28.98 106 TYR A CA 1
ATOM 787 C C . TYR A 1 106 ? 8.069 -9.833 -16.868 1.00 27.03 106 TYR A C 1
ATOM 788 O O . TYR A 1 106 ? 8.485 -9.096 -17.741 1.00 25.65 106 TYR A O 1
ATOM 797 N N . HIS A 1 107 ? 8.249 -11.151 -16.912 1.00 28.11 107 HIS A N 1
ATOM 798 C CA . HIS A 1 107 ? 9.083 -11.727 -18.004 1.00 30.10 107 HIS A CA 1
ATOM 799 C C . HIS A 1 107 ? 8.577 -11.472 -19.442 1.00 33.73 107 HIS A C 1
ATOM 800 O O . HIS A 1 107 ? 9.393 -11.360 -20.421 1.00 31.21 107 HIS A O 1
ATOM 807 N N . SER A 1 108 ? 7.259 -11.342 -19.577 1.00 29.83 108 SER A N 1
ATOM 808 C CA . SER A 1 108 ? 6.707 -11.109 -20.911 1.00 32.87 108 SER A CA 1
ATOM 809 C C . SER A 1 108 ? 6.810 -9.652 -21.342 1.00 32.82 108 SER A C 1
ATOM 810 O O . SER A 1 108 ? 6.531 -9.363 -22.516 1.00 33.35 108 SER A O 1
ATOM 813 N N . ASN A 1 109 ? 7.136 -8.731 -20.428 1.00 27.09 109 ASN A N 1
ATOM 814 C CA . ASN A 1 109 ? 7.158 -7.340 -20.829 1.00 29.11 109 ASN A CA 1
ATOM 815 C C . ASN A 1 109 ? 8.229 -7.028 -21.866 1.00 31.23 109 ASN A C 1
ATOM 816 O O . ASN A 1 109 ? 9.307 -7.523 -21.770 1.00 26.97 109 ASN A O 1
ATOM 821 N N . SER A 1 110 ? 7.932 -6.164 -22.834 1.00 29.37 110 SER A N 1
ATOM 822 C CA . SER A 1 110 ? 9.017 -5.582 -23.688 1.00 31.17 110 SER A CA 1
ATOM 823 C C . SER A 1 110 ? 10.170 -5.063 -22.873 1.00 29.76 110 SER A C 1
ATOM 824 O O . SER A 1 110 ? 9.956 -4.526 -21.775 1.00 31.72 110 SER A O 1
ATOM 827 N N . GLY A 1 111 ? 11.385 -5.125 -23.427 1.00 34.91 111 GLY A N 1
ATOM 828 C CA . GLY A 1 111 ? 12.569 -4.508 -22.794 1.00 34.70 111 GLY A CA 1
ATOM 829 C C . GLY A 1 111 ? 12.457 -2.986 -22.776 1.00 36.88 111 GLY A C 1
ATOM 830 O O . GLY A 1 111 ? 11.603 -2.403 -23.431 1.00 33.08 111 GLY A O 1
ATOM 831 N N . LYS A 1 112 ? 13.327 -2.314 -22.067 1.00 38.05 112 LYS A N 1
ATOM 832 C CA . LYS A 1 112 ? 13.202 -0.857 -21.967 1.00 39.95 112 LYS A CA 1
ATOM 833 C C . LYS A 1 112 ? 13.224 -0.172 -23.332 1.00 37.57 112 LYS A C 1
ATOM 834 O O . LYS A 1 112 ? 12.418 0.682 -23.561 1.00 40.27 112 LYS A O 1
ATOM 840 N N . GLU A 1 113 ? 14.133 -0.548 -24.239 1.00 41.17 113 GLU A N 1
ATOM 841 C CA . GLU A 1 113 ? 14.255 0.115 -25.560 1.00 43.13 113 GLU A CA 1
ATOM 842 C C . GLU A 1 113 ? 13.093 -0.161 -26.482 1.00 41.38 113 GLU A C 1
ATOM 843 O O . GLU A 1 113 ? 12.528 0.759 -27.089 1.00 39.36 113 GLU A O 1
ATOM 849 N N . GLU A 1 114 ? 12.746 -1.435 -26.580 1.00 36.55 114 GLU A N 1
ATOM 850 C CA . GLU A 1 114 ? 11.566 -1.824 -27.340 1.00 37.84 114 GLU A CA 1
ATOM 851 C C . GLU A 1 114 ? 10.300 -1.124 -26.831 1.00 30.48 114 GLU A C 1
ATOM 852 O O . GLU A 1 114 ? 9.539 -0.606 -27.629 1.00 30.83 114 GLU A O 1
ATOM 858 N N . GLY A 1 115 ? 10.064 -1.171 -25.526 1.00 27.33 115 GLY A N 1
ATOM 859 C CA . GLY A 1 115 ? 8.843 -0.605 -24.936 1.00 28.23 115 GLY A CA 1
ATOM 860 C C . GLY A 1 115 ? 8.739 0.888 -25.058 1.00 27.38 115 GLY A C 1
ATOM 861 O O . GLY A 1 115 ? 7.674 1.432 -25.285 1.00 27.40 115 GLY A O 1
ATOM 862 N N . SER A 1 116 ? 9.866 1.553 -24.905 1.00 26.99 116 SER A N 1
ATOM 863 C CA . SER A 1 116 ? 9.981 2.999 -25.129 1.00 30.88 116 SER A CA 1
ATOM 864 C C . SER A 1 116 ? 9.586 3.452 -26.533 1.00 26.01 116 SER A C 1
ATOM 865 O O . SER A 1 116 ? 8.937 4.485 -26.708 1.00 26.64 116 SER A O 1
ATOM 868 N N . GLU A 1 117 ? 10.051 2.706 -27.486 1.00 27.05 117 GLU A N 1
ATOM 869 C CA . GLU A 1 117 ? 9.801 2.971 -28.876 1.00 32.70 117 GLU A CA 1
ATOM 870 C C . GLU A 1 117 ? 8.368 2.744 -29.210 1.00 30.54 117 GLU A C 1
ATOM 871 O O . GLU A 1 117 ? 7.712 3.670 -29.777 1.00 30.86 117 GLU A O 1
ATOM 877 N N . LEU A 1 118 ? 7.848 1.587 -28.814 1.00 28.64 118 LEU A N 1
ATOM 878 C CA . LEU A 1 118 ? 6.404 1.301 -28.994 1.00 28.19 118 LEU A CA 1
ATOM 879 C C . LEU A 1 118 ? 5.558 2.365 -28.337 1.00 27.22 118 LEU A C 1
ATOM 880 O O . LEU A 1 118 ? 4.617 2.848 -28.948 1.00 25.83 118 LEU A O 1
ATOM 885 N N . TYR A 1 119 ? 5.909 2.744 -27.099 1.00 25.89 119 TYR A N 1
ATOM 886 C CA . TYR A 1 119 ? 5.221 3.827 -26.369 1.00 24.32 119 TYR A CA 1
ATOM 887 C C . TYR A 1 119 ? 5.198 5.187 -27.119 1.00 24.48 119 TYR A C 1
ATOM 888 O O . TYR A 1 119 ? 4.103 5.789 -27.273 1.00 20.07 119 TYR A O 1
ATOM 897 N N . SER A 1 120 ? 6.347 5.628 -27.691 1.00 24.27 120 SER A N 1
ATOM 898 C CA . SER A 1 120 ? 6.389 6.908 -28.380 1.00 27.67 120 SER A CA 1
ATOM 899 C C . SER A 1 120 ? 5.546 6.834 -29.599 1.00 25.49 120 SER A C 1
ATOM 900 O O . SER A 1 120 ? 4.864 7.803 -29.969 1.00 25.09 120 SER A O 1
ATOM 903 N N . GLN A 1 121 ? 5.602 5.671 -30.229 1.00 27.68 121 GLN A N 1
ATOM 904 C CA . GLN A 1 121 ? 4.844 5.490 -31.485 1.00 27.71 121 GLN A CA 1
ATOM 905 C C . GLN A 1 121 ? 3.343 5.501 -31.252 1.00 26.68 121 GLN A C 1
ATOM 906 O O . GLN A 1 121 ? 2.617 6.127 -32.001 1.00 25.92 121 GLN A O 1
ATOM 912 N N . PHE A 1 122 ? 2.899 4.690 -30.296 1.00 22.91 122 PHE A N 1
ATOM 913 C CA . PHE A 1 122 ? 1.530 4.698 -29.812 1.00 27.00 122 PHE A CA 1
ATOM 914 C C . PHE A 1 122 ? 0.978 6.120 -29.483 1.00 23.49 122 PHE A C 1
ATOM 915 O O . PHE A 1 122 ? -0.119 6.526 -29.924 1.00 22.43 122 PHE A O 1
ATOM 923 N N . VAL A 1 123 ? 1.771 6.866 -28.714 1.00 21.69 123 VAL A N 1
ATOM 924 C CA . VAL A 1 123 ? 1.439 8.262 -28.451 1.00 24.21 123 VAL A CA 1
ATOM 925 C C . VAL A 1 123 ? 1.189 9.099 -29.718 1.00 24.10 123 VAL A C 1
ATOM 926 O O . VAL A 1 123 ? 0.131 9.734 -29.891 1.00 27.16 123 VAL A O 1
ATOM 930 N N . SER A 1 124 ? 2.152 9.046 -30.611 1.00 23.12 124 SER A N 1
ATOM 931 C CA . SER A 1 124 ? 2.094 9.800 -31.855 1.00 24.81 124 SER A CA 1
ATOM 932 C C . SER A 1 124 ? 0.894 9.397 -32.747 1.00 22.81 124 SER A C 1
ATOM 933 O O . SER A 1 124 ? 0.235 10.264 -33.278 1.00 24.17 124 SER A O 1
ATOM 936 N N . LEU A 1 125 ? 0.637 8.100 -32.924 1.00 22.19 125 LEU A N 1
ATOM 937 C CA . LEU A 1 125 ? -0.547 7.618 -33.673 1.00 25.01 125 LEU A CA 1
ATOM 938 C C . LEU A 1 125 ? -1.866 8.103 -33.038 1.00 22.33 125 LEU A C 1
ATOM 939 O O . LEU A 1 125 ? -2.806 8.490 -33.737 1.00 21.62 125 LEU A O 1
ATOM 944 N N . CYS A 1 126 ? -1.911 8.095 -31.705 1.00 23.30 126 CYS A N 1
ATOM 945 C CA . CYS A 1 126 ? -3.107 8.594 -31.012 1.00 24.13 126 CYS A CA 1
ATOM 946 C C . CYS A 1 126 ? -3.306 10.059 -31.287 1.00 21.83 126 CYS A C 1
ATOM 947 O O . CYS A 1 126 ? -4.403 10.498 -31.640 1.00 20.27 126 CYS A O 1
ATOM 950 N N . GLU A 1 127 ? -2.221 10.834 -31.178 1.00 23.20 127 GLU A N 1
ATOM 951 C CA . GLU A 1 127 ? -2.286 12.226 -31.515 1.00 22.02 127 GLU A CA 1
ATOM 952 C C . GLU A 1 127 ? -2.797 12.434 -32.929 1.00 23.77 127 GLU A C 1
ATOM 953 O O . GLU A 1 127 ? -3.620 13.276 -33.181 1.00 24.29 127 GLU A O 1
ATOM 959 N N . LYS A 1 128 ? -2.292 11.669 -33.865 1.00 24.50 128 LYS A N 1
ATOM 960 C CA . LYS A 1 128 ? -2.784 11.862 -35.235 1.00 24.34 128 LYS A CA 1
ATOM 961 C C . LYS A 1 128 ? -4.232 11.490 -35.429 1.00 23.34 128 LYS A C 1
ATOM 962 O O . LYS A 1 128 ? -4.936 12.100 -36.213 1.00 21.29 128 LYS A O 1
ATOM 968 N N . ALA A 1 129 ? -4.680 10.449 -34.748 1.00 24.34 129 ALA A N 1
ATOM 969 C CA . ALA A 1 129 ? -6.008 9.932 -34.916 1.00 21.26 129 ALA A CA 1
ATOM 970 C C . ALA A 1 129 ? -6.977 10.943 -34.396 1.00 23.64 129 ALA A C 1
ATOM 971 O O . ALA A 1 129 ? -7.927 11.235 -35.029 1.00 20.26 129 ALA A O 1
ATOM 973 N N . VAL A 1 130 ? -6.667 11.514 -33.253 1.00 24.39 130 VAL A N 1
ATOM 974 C CA . VAL A 1 130 ? -7.427 12.628 -32.713 1.00 26.57 130 VAL A CA 1
ATOM 975 C C . VAL A 1 130 ? -7.405 13.840 -33.643 1.00 25.50 130 VAL A C 1
ATOM 976 O O . VAL A 1 130 ? -8.446 14.464 -33.915 1.00 24.28 130 VAL A O 1
ATOM 980 N N . ALA A 1 131 ? -6.262 14.131 -34.218 1.00 26.54 131 ALA A N 1
ATOM 981 C CA . ALA A 1 131 ? -6.206 15.246 -35.173 1.00 26.74 131 ALA A CA 1
ATOM 982 C C . ALA A 1 131 ? -6.983 15.000 -36.462 1.00 29.38 131 ALA A C 1
ATOM 983 O O . ALA A 1 131 ? -7.448 15.951 -37.038 1.00 24.31 131 ALA A O 1
ATOM 985 N N . ASN A 1 132 ? -7.214 13.719 -36.839 1.00 22.21 132 ASN A N 1
ATOM 986 C CA . ASN A 1 132 ? -8.033 13.384 -37.982 1.00 23.33 132 ASN A CA 1
ATOM 987 C C . ASN A 1 132 ? -9.529 13.403 -37.757 1.00 24.37 132 ASN A C 1
ATOM 988 O O . ASN A 1 132 ? -10.322 13.171 -38.713 1.00 22.35 132 ASN A O 1
ATOM 993 N N . ASN A 1 133 ? -9.909 13.553 -36.494 1.00 23.28 133 ASN A N 1
ATOM 994 C CA . ASN A 1 133 ? -11.281 13.463 -36.108 1.00 25.16 133 ASN A CA 1
ATOM 995 C C . ASN A 1 133 ? -11.866 14.838 -36.030 1.00 22.33 133 ASN A C 1
ATOM 996 O O . ASN A 1 133 ? -11.434 15.648 -35.228 1.00 25.24 133 ASN A O 1
ATOM 1001 N N . THR A 1 134 ? -12.839 15.094 -36.869 1.00 21.38 134 THR A N 1
ATOM 1002 C CA . THR A 1 134 ? -13.499 16.387 -36.892 1.00 25.53 134 THR A CA 1
ATOM 1003 C C . THR A 1 134 ? -14.057 16.907 -35.593 1.00 24.50 134 THR A C 1
ATOM 1004 O O . THR A 1 134 ? -13.845 18.083 -35.241 1.00 29.80 134 THR A O 1
ATOM 1008 N N . LYS A 1 135 ? -14.828 16.068 -34.908 1.00 26.47 135 LYS A N 1
ATOM 1009 C CA . LYS A 1 135 ? -15.466 16.442 -33.689 1.00 30.36 135 LYS A CA 1
ATOM 1010 C C . LYS A 1 135 ? -14.427 16.817 -32.657 1.00 30.74 135 LYS A C 1
ATOM 1011 O O . LYS A 1 135 ? -14.646 17.763 -31.913 1.00 27.76 135 LYS A O 1
ATOM 1017 N N . SER A 1 136 ? -13.297 16.081 -32.607 1.00 21.67 136 SER A N 1
ATOM 1018 C CA . SER A 1 136 ? -12.305 16.325 -31.599 1.00 24.35 136 SER A CA 1
ATOM 1019 C C . SER A 1 136 ? -11.591 17.627 -31.847 1.00 27.41 136 SER A C 1
ATOM 1020 O O . SER A 1 136 ? -11.363 18.405 -30.924 1.00 22.75 136 SER A O 1
ATOM 1023 N N . VAL A 1 137 ? -11.241 17.862 -33.106 1.00 29.36 137 VAL A N 1
ATOM 1024 C CA . VAL A 1 137 ? -10.515 19.083 -33.482 1.00 29.19 137 VAL A CA 1
ATOM 1025 C C . VAL A 1 137 ? -11.353 20.315 -33.141 1.00 29.54 137 VAL A C 1
ATOM 1026 O O . VAL A 1 137 ? -10.832 21.232 -32.547 1.00 31.98 137 VAL A O 1
ATOM 1030 N N . GLU A 1 138 ? -12.620 20.296 -33.515 1.00 30.41 138 GLU A N 1
ATOM 1031 C CA . GLU A 1 138 ? -13.511 21.444 -33.382 1.00 32.27 138 GLU A CA 1
ATOM 1032 C C . GLU A 1 138 ? -13.794 21.696 -31.921 1.00 37.63 138 GLU A C 1
ATOM 1033 O O . GLU A 1 138 ? -13.926 22.858 -31.535 1.00 34.20 138 GLU A O 1
ATOM 1039 N N . ALA A 1 139 ? -13.818 20.645 -31.087 1.00 33.27 139 ALA A N 1
ATOM 1040 C CA . ALA A 1 139 ? -14.031 20.900 -29.646 1.00 30.08 139 ALA A CA 1
ATOM 1041 C C . ALA A 1 139 ? -12.757 21.299 -28.967 1.00 28.80 139 ALA A C 1
ATOM 1042 O O . ALA A 1 139 ? -12.799 21.641 -27.779 1.00 32.50 139 ALA A O 1
ATOM 1044 N N . GLY A 1 140 ? -11.619 21.279 -29.660 1.00 24.17 140 GLY A N 1
ATOM 1045 C CA . GLY A 1 140 ? -10.314 21.562 -29.006 1.00 26.17 140 GLY A CA 1
ATOM 1046 C C . GLY A 1 140 ? -9.819 20.564 -27.952 1.00 29.19 140 GLY A C 1
ATOM 1047 O O . GLY A 1 140 ? -9.185 20.928 -26.932 1.00 27.31 140 GLY A O 1
ATOM 1048 N N . VAL A 1 141 ? -10.077 19.281 -28.164 1.00 23.98 141 VAL A N 1
ATOM 1049 C CA . VAL A 1 141 ? -9.666 18.326 -27.182 1.00 27.80 141 VAL A CA 1
ATOM 1050 C C . VAL A 1 141 ? -8.158 18.182 -27.291 1.00 24.83 141 VAL A C 1
ATOM 1051 O O . VAL A 1 141 ? -7.497 18.568 -28.284 1.00 22.65 141 VAL A O 1
ATOM 1055 N N . ALA A 1 142 ? -7.597 17.635 -26.238 1.00 23.45 142 ALA A N 1
ATOM 1056 C CA . ALA A 1 142 ? -6.145 17.440 -26.147 1.00 23.92 142 ALA A CA 1
ATOM 1057 C C . ALA A 1 142 ? -5.770 15.973 -25.847 1.00 23.65 142 ALA A C 1
ATOM 1058 O O . ALA A 1 142 ? -6.550 15.242 -25.236 1.00 22.47 142 ALA A O 1
ATOM 1060 N N . VAL A 1 143 ? -4.609 15.585 -26.355 1.00 24.39 143 VAL A N 1
ATOM 1061 C CA . VAL A 1 143 ? -3.931 14.350 -26.033 1.00 23.45 143 VAL A CA 1
ATOM 1062 C C . VAL A 1 143 ? -2.688 14.698 -25.257 1.00 23.41 143 VAL A C 1
ATOM 1063 O O . VAL A 1 143 ? -1.836 15.504 -25.682 1.00 24.85 143 VAL A O 1
ATOM 1067 N N . ALA A 1 144 ? -2.620 14.138 -24.070 1.00 21.70 144 ALA A N 1
ATOM 1068 C CA . ALA A 1 144 ? -1.465 14.277 -23.175 1.00 20.87 144 ALA A CA 1
ATOM 1069 C C . ALA A 1 144 ? -0.856 12.943 -22.867 1.00 22.89 144 ALA A C 1
ATOM 1070 O O . ALA A 1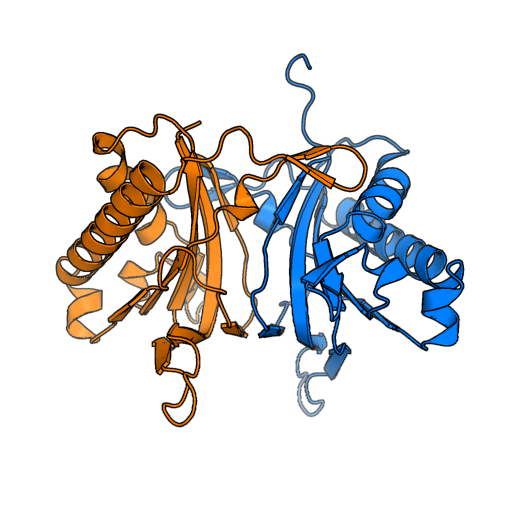 144 ? -1.541 11.899 -22.969 1.00 21.29 144 ALA A O 1
ATOM 1072 N N . HIS A 1 145 ? 0.402 12.911 -22.427 1.00 23.10 145 HIS A N 1
ATOM 1073 C CA . HIS A 1 145 ? 0.990 11.625 -22.135 1.00 25.12 145 HIS A CA 1
ATOM 1074 C C . HIS A 1 145 ? 2.130 11.623 -21.077 1.00 22.75 145 HIS A C 1
ATOM 1075 O O . HIS A 1 145 ? 2.814 12.599 -20.901 1.00 24.05 145 HIS A O 1
ATOM 1082 N N . GLY A 1 146 ? 2.267 10.486 -20.394 1.00 23.25 146 GLY A N 1
ATOM 1083 C CA . GLY A 1 146 ? 3.207 10.267 -19.334 1.00 20.30 146 GLY A CA 1
ATOM 1084 C C . GLY A 1 146 ? 4.620 10.158 -19.877 1.00 21.61 146 GLY A C 1
ATOM 1085 O O . GLY A 1 146 ? 4.845 9.792 -21.017 1.00 21.50 146 GLY A O 1
ATOM 1086 N N . THR A 1 147 ? 5.580 10.421 -19.040 1.00 26.00 147 THR A N 1
ATOM 1087 C CA . THR A 1 147 ? 7.005 10.304 -19.473 1.00 25.91 147 THR A CA 1
ATOM 1088 C C . THR A 1 147 ? 7.501 8.910 -19.199 1.00 27.50 147 THR A C 1
ATOM 1089 O O . THR A 1 147 ? 7.437 8.429 -18.045 1.00 31.76 147 THR A O 1
ATOM 1093 N N . TYR A 1 148 ? 7.936 8.225 -20.267 1.00 26.16 148 TYR A N 1
ATOM 1094 C CA . TYR A 1 148 ? 8.340 6.806 -20.179 1.00 29.62 148 TYR A CA 1
ATOM 1095 C C . TYR A 1 148 ? 9.541 6.772 -19.233 1.00 32.34 148 TYR A C 1
ATOM 1096 O O . TYR A 1 148 ? 10.452 7.601 -19.369 1.00 34.50 148 TYR A O 1
ATOM 1105 N N . GLY A 1 149 ? 9.522 5.828 -18.318 1.00 34.49 149 GLY A N 1
ATOM 1106 C CA . GLY A 1 149 ? 10.592 5.633 -17.377 1.00 40.72 149 GLY A CA 1
ATOM 1107 C C . GLY A 1 149 ? 10.421 6.391 -16.080 1.00 40.74 149 GLY A C 1
ATOM 1108 O O . GLY A 1 149 ? 11.264 6.223 -15.180 1.00 37.66 149 GLY A O 1
ATOM 1109 N N . ASN A 1 150 ? 9.381 7.226 -15.955 1.00 33.75 150 ASN A N 1
ATOM 1110 C CA . ASN A 1 150 ? 9.218 8.022 -14.739 1.00 31.46 150 ASN A CA 1
ATOM 1111 C C . ASN A 1 150 ? 8.190 7.415 -13.776 1.00 29.05 150 ASN A C 1
ATOM 1112 O O . ASN A 1 150 ? 7.384 6.536 -14.122 1.00 29.13 150 ASN A O 1
ATOM 1117 N N . ARG A 1 151 ? 8.181 7.921 -12.562 1.00 25.86 151 ARG A N 1
ATOM 1118 C CA . ARG A 1 151 ? 7.078 7.653 -11.615 1.00 28.94 151 ARG A CA 1
ATOM 1119 C C . ARG A 1 151 ? 5.829 8.407 -12.090 1.00 24.09 151 ARG A C 1
ATOM 1120 O O . ARG A 1 151 ? 5.794 9.673 -12.174 1.00 27.26 151 ARG A O 1
ATOM 1128 N N . GLN A 1 152 ? 4.755 7.640 -12.324 1.00 25.73 152 GLN A N 1
ATOM 1129 C CA . GLN A 1 152 ? 3.490 8.218 -12.783 1.00 23.43 152 GLN A CA 1
ATOM 1130 C C . GLN A 1 152 ? 2.624 8.848 -11.706 1.00 23.41 152 GLN A C 1
ATOM 1131 O O . GLN A 1 152 ? 1.506 8.358 -11.393 1.00 22.86 152 GLN A O 1
ATOM 1137 N N . VAL A 1 153 ? 3.121 9.913 -11.109 1.00 22.90 153 VAL A N 1
ATOM 1138 C CA . VAL A 1 153 ? 2.394 10.572 -10.007 1.00 23.37 153 VAL A CA 1
ATOM 1139 C C . VAL A 1 153 ? 1.093 11.148 -10.597 1.00 23.18 153 VAL A C 1
ATOM 1140 O O . VAL A 1 153 ? 1.100 12.076 -11.381 1.00 24.32 153 VAL A O 1
ATOM 1144 N N . LEU A 1 154 ? -0.011 10.511 -10.268 1.00 23.08 154 LEU A N 1
ATOM 1145 C CA . LEU A 1 154 ? -1.269 10.754 -10.908 1.00 20.63 154 LEU A CA 1
ATOM 1146 C C . LEU A 1 154 ? -2.355 11.072 -9.869 1.00 23.15 154 LEU A C 1
ATOM 1147 O O . LEU A 1 154 ? -2.558 10.286 -8.886 1.00 22.71 154 LEU A O 1
ATOM 1152 N N . LYS A 1 155 ? -3.078 12.182 -10.105 1.00 23.67 155 LYS A N 1
ATOM 1153 C CA . LYS A 1 155 ? -4.323 12.431 -9.415 1.00 28.11 155 LYS A CA 1
ATOM 1154 C C . LYS A 1 155 ? -5.474 12.356 -10.414 1.00 26.22 155 LYS A C 1
ATOM 1155 O O . LYS A 1 155 ? -5.415 12.962 -11.493 1.00 29.18 155 LYS A O 1
ATOM 1161 N N . LEU A 1 156 ? -6.554 11.705 -10.002 1.00 27.07 156 LEU A N 1
ATOM 1162 C CA . LEU A 1 156 ? -7.645 11.396 -10.867 1.00 27.71 156 LEU A CA 1
ATOM 1163 C C . LEU A 1 156 ? -8.959 11.727 -10.188 1.00 28.84 156 LEU A C 1
ATOM 1164 O O . LEU A 1 156 ? -9.199 11.355 -9.006 1.00 28.89 156 LEU A O 1
ATOM 1169 N N . ASP A 1 157 ? -9.794 12.495 -10.881 1.00 26.63 157 ASP A N 1
ATOM 1170 C CA . ASP A 1 157 ? -11.107 12.823 -10.379 1.00 27.66 157 ASP A CA 1
ATOM 1171 C C . ASP A 1 157 ? -12.106 12.226 -11.351 1.00 27.15 157 ASP A C 1
ATOM 1172 O O . ASP A 1 157 ? -12.042 12.493 -12.575 1.00 24.37 157 ASP A O 1
ATOM 1177 N N . THR A 1 158 ? -13.048 11.429 -10.839 1.00 22.25 158 THR A N 1
ATOM 1178 C CA . THR A 1 158 ? -13.939 10.725 -11.702 1.00 22.80 158 THR A CA 1
ATOM 1179 C C . THR A 1 158 ? -15.408 10.825 -11.293 1.00 23.50 158 THR A C 1
ATOM 1180 O O . THR A 1 158 ? -15.723 10.979 -10.107 1.00 23.57 158 THR A O 1
ATOM 1184 N N . ASN A 1 159 ? -16.276 10.579 -12.258 1.00 21.37 159 ASN A N 1
ATOM 1185 C CA . ASN A 1 159 ? -17.704 10.313 -12.000 1.00 27.70 159 ASN A CA 1
ATOM 1186 C C . ASN A 1 159 ? -17.987 8.813 -12.213 1.00 25.76 159 ASN A C 1
ATOM 1187 O O . ASN A 1 159 ? -19.061 8.431 -12.687 1.00 27.67 159 ASN A O 1
ATOM 1192 N N . GLY A 1 160 ? -17.070 7.983 -11.748 1.00 23.06 160 GLY A N 1
ATOM 1193 C CA . GLY A 1 160 ? -17.095 6.510 -11.938 1.00 26.24 160 GLY A CA 1
ATOM 1194 C C . GLY A 1 160 ? -16.095 6.172 -13.000 1.00 23.31 160 GLY A C 1
ATOM 1195 O O . GLY A 1 160 ? -16.266 6.623 -14.124 1.00 25.40 160 GLY A O 1
ATOM 1196 N N . PRO A 1 161 ? -14.990 5.478 -12.657 1.00 22.82 161 PRO A N 1
ATOM 1197 C CA . PRO A 1 161 ? -13.936 5.289 -13.679 1.00 23.17 161 PRO A CA 1
ATOM 1198 C C . PRO A 1 161 ? -14.325 4.314 -14.723 1.00 24.62 161 PRO A C 1
ATOM 1199 O O . PRO A 1 161 ? -13.753 4.326 -15.803 1.00 22.92 161 PRO A O 1
ATOM 1203 N N . TYR A 1 162 ? -15.318 3.476 -14.417 1.00 24.65 162 TYR A N 1
ATOM 1204 C CA . TYR A 1 162 ? -15.910 2.644 -15.428 1.00 22.76 162 TYR A CA 1
ATOM 1205 C C . TYR A 1 162 ? -14.825 1.794 -16.133 1.00 20.97 162 TYR A C 1
ATOM 1206 O O . TYR A 1 162 ? -14.733 1.724 -17.380 1.00 19.69 162 TYR A O 1
ATOM 1215 N N . THR A 1 163 ? -13.978 1.181 -15.319 1.00 20.77 163 THR A N 1
ATOM 1216 C CA . THR A 1 163 ? -12.722 0.639 -15.765 1.00 19.07 163 THR A CA 1
ATOM 1217 C C . THR A 1 163 ? -12.908 -0.633 -16.632 1.00 21.04 163 THR A C 1
ATOM 1218 O O . THR A 1 163 ? -13.604 -1.572 -16.260 1.00 24.61 163 THR A O 1
ATOM 1222 N N . HIS A 1 164 ? -12.250 -0.652 -17.796 1.00 23.20 164 HIS A N 1
ATOM 1223 C CA . HIS A 1 164 ? -12.191 -1.821 -18.661 1.00 22.95 164 HIS A CA 1
ATOM 1224 C C . HIS A 1 164 ? -10.744 -2.142 -19.013 1.00 23.55 164 HIS A C 1
ATOM 1225 O O . HIS A 1 164 ? -9.830 -1.248 -18.986 1.00 26.05 164 HIS A O 1
ATOM 1232 N N . LEU A 1 165 ? -10.555 -3.394 -19.387 1.00 23.91 165 LEU A N 1
ATOM 1233 C CA . LEU A 1 165 ? -9.291 -3.969 -19.765 1.00 25.07 165 LEU A CA 1
ATOM 1234 C C . LEU A 1 165 ? -9.407 -4.576 -21.140 1.00 26.00 165 LEU A C 1
ATOM 1235 O O . LEU A 1 165 ? -10.287 -5.335 -21.406 1.00 23.43 165 LEU A O 1
ATOM 1240 N N . ILE A 1 166 ? -8.529 -4.232 -22.039 1.00 25.90 166 ILE A N 1
ATOM 1241 C CA . ILE A 1 166 ? -8.568 -4.749 -23.382 1.00 24.77 166 ILE A CA 1
ATOM 1242 C C . ILE A 1 166 ? -7.183 -5.319 -23.710 1.00 27.50 166 ILE A C 1
ATOM 1243 O O . ILE A 1 166 ? -6.149 -4.619 -23.556 1.00 19.01 166 ILE A O 1
ATOM 1248 N N . GLU A 1 167 ? -7.161 -6.556 -24.200 1.00 24.85 167 GLU A N 1
ATOM 1249 C CA . GLU A 1 167 ? -5.920 -7.257 -24.496 1.00 29.33 167 GLU A CA 1
ATOM 1250 C C . GLU A 1 167 ? -5.693 -7.334 -25.941 1.00 28.42 167 GLU A C 1
ATOM 1251 O O . GLU A 1 167 ? -6.632 -7.520 -26.696 1.00 28.05 167 GLU A O 1
ATOM 1257 N N . PHE A 1 168 ? -4.435 -7.208 -26.326 1.00 25.73 168 PHE A N 1
ATOM 1258 C CA . PHE A 1 168 ? -4.078 -7.377 -27.721 1.00 23.38 168 PHE A CA 1
ATOM 1259 C C . PHE A 1 168 ? -3.160 -8.636 -27.816 1.00 28.51 168 PHE A C 1
ATOM 1260 O O . PHE A 1 168 ? -3.142 -9.105 -28.983 1.00 29.89 168 PHE A O 1
ATOM 1268 N N . ALA B 1 8 ? -12.370 -19.569 -15.017 1.00 35.37 8 ALA B N 1
ATOM 1269 C CA . ALA B 1 8 ? -12.172 -18.159 -14.466 1.00 37.70 8 ALA B CA 1
ATOM 1270 C C . ALA B 1 8 ? -13.187 -17.850 -13.381 1.00 38.58 8 ALA B C 1
ATOM 1271 O O . ALA B 1 8 ? -14.398 -17.975 -13.592 1.00 37.99 8 ALA B O 1
ATOM 1273 N N . GLN B 1 9 ? -12.669 -17.444 -12.237 1.00 34.80 9 GLN B N 1
ATOM 1274 C CA . GLN B 1 9 ? -13.447 -17.115 -11.044 1.00 37.80 9 GLN B CA 1
ATOM 1275 C C . GLN B 1 9 ? -13.677 -15.574 -10.890 1.00 29.88 9 GLN B C 1
ATOM 1276 O O . GLN B 1 9 ? -14.792 -15.099 -10.710 1.00 32.85 9 GLN B O 1
ATOM 1282 N N . ALA B 1 10 ? -12.590 -14.828 -10.967 1.00 28.15 10 ALA B N 1
ATOM 1283 C CA . ALA B 1 10 ? -12.604 -13.384 -10.666 1.00 29.50 10 ALA B CA 1
ATOM 1284 C C . ALA B 1 10 ? -11.348 -12.678 -11.168 1.00 27.34 10 ALA B C 1
ATOM 1285 O O . ALA B 1 10 ? -10.343 -13.328 -11.506 1.00 26.23 10 ALA B O 1
ATOM 1287 N N . ARG B 1 11 ? -11.495 -11.353 -11.259 1.00 26.00 11 ARG B N 1
ATOM 1288 C CA . ARG B 1 11 ? -10.470 -10.427 -11.635 1.00 27.82 11 ARG B CA 1
ATOM 1289 C C . ARG B 1 11 ? -10.380 -9.303 -10.625 1.00 24.64 11 ARG B C 1
ATOM 1290 O O . ARG B 1 11 ? -11.392 -8.720 -10.194 1.00 21.79 11 ARG B O 1
ATOM 1298 N N . ALA B 1 12 ? -9.151 -8.941 -10.278 1.00 23.89 12 ALA B N 1
ATOM 1299 C CA . ALA B 1 12 ? -8.911 -7.857 -9.438 1.00 21.48 12 ALA B CA 1
ATOM 1300 C C . ALA B 1 12 ? -7.843 -6.937 -9.992 1.00 24.32 12 ALA B C 1
ATOM 1301 O O . ALA B 1 12 ? -6.763 -7.390 -10.477 1.00 27.10 12 ALA B O 1
ATOM 1303 N N . LEU B 1 13 ? -8.133 -5.659 -9.862 1.00 24.20 13 LEU B N 1
ATOM 1304 C CA . LEU B 1 13 ? -7.180 -4.597 -10.234 1.00 23.33 13 LEU B CA 1
ATOM 1305 C C . LEU B 1 13 ? -6.734 -3.861 -9.023 1.00 22.64 13 LEU B C 1
ATOM 1306 O O . LEU B 1 13 ? -7.570 -3.540 -8.166 1.00 20.02 13 LEU B O 1
ATOM 1311 N N . LEU B 1 14 ? -5.409 -3.719 -8.904 1.00 21.18 14 LEU B N 1
ATOM 1312 C CA . LEU B 1 14 ? -4.820 -3.160 -7.701 1.00 21.47 14 LEU B CA 1
ATOM 1313 C C . LEU B 1 14 ? -4.026 -1.905 -7.992 1.00 20.39 14 LEU B C 1
ATOM 1314 O O . LEU B 1 14 ? -3.136 -1.919 -8.834 1.00 19.75 14 LEU B O 1
ATOM 1319 N N . GLN B 1 15 ? -4.324 -0.855 -7.230 1.00 20.36 15 GLN B N 1
ATOM 1320 C CA . GLN B 1 15 ? -3.708 0.418 -7.361 1.00 19.74 15 GLN B CA 1
ATOM 1321 C C . GLN B 1 15 ? -3.327 0.952 -6.001 1.00 22.30 15 GLN B C 1
ATOM 1322 O O . GLN B 1 15 ? -4.032 0.802 -5.012 1.00 21.14 15 GLN B O 1
ATOM 1328 N N . GLN B 1 16 ? -2.139 1.529 -5.962 1.00 19.75 16 GLN B N 1
ATOM 1329 C CA . GLN B 1 16 ? -1.601 2.113 -4.754 1.00 22.98 16 GLN B CA 1
ATOM 1330 C C . GLN B 1 16 ? -2.057 3.576 -4.691 1.00 21.89 16 GLN B C 1
ATOM 1331 O O . GLN B 1 16 ? -2.088 4.242 -5.711 1.00 23.68 16 GLN B O 1
ATOM 1337 N N . CYS B 1 17 ? -2.475 4.055 -3.517 1.00 23.91 17 CYS B N 1
ATOM 1338 C CA . CYS B 1 17 ? -2.838 5.455 -3.365 1.00 20.93 17 CYS B CA 1
ATOM 1339 C C . CYS B 1 17 ? -2.264 6.111 -2.134 1.00 22.55 17 CYS B C 1
ATOM 1340 O O . CYS B 1 17 ? -1.887 5.461 -1.170 1.00 21.22 17 CYS B O 1
ATOM 1343 N N . LEU B 1 18 ? -2.232 7.439 -2.172 1.00 21.92 18 LEU B N 1
ATOM 1344 C CA . LEU B 1 18 ? -2.051 8.263 -0.982 1.00 24.98 18 LEU B CA 1
ATOM 1345 C C . LEU B 1 18 ? -3.358 8.625 -0.316 1.00 23.29 18 LEU B C 1
ATOM 1346 O O . LEU B 1 18 ? -3.384 8.876 0.878 1.00 21.25 18 LEU B O 1
ATOM 1351 N N . HIS B 1 19 ? -4.419 8.695 -1.095 1.00 24.11 19 HIS B N 1
ATOM 1352 C CA . HIS B 1 19 ? -5.723 9.110 -0.619 1.00 24.13 19 HIS B CA 1
ATOM 1353 C C . HIS B 1 19 ? -6.758 8.638 -1.631 1.00 26.92 19 HIS B C 1
ATOM 1354 O O . HIS B 1 19 ? -6.533 8.620 -2.851 1.00 26.98 19 HIS B O 1
ATOM 1361 N N . ALA B 1 20 ? -7.922 8.257 -1.136 1.00 23.06 20 ALA B N 1
ATOM 1362 C CA . ALA B 1 20 ? -9.031 7.984 -2.055 1.00 26.68 20 ALA B CA 1
ATOM 1363 C C . ALA B 1 20 ? -10.376 8.257 -1.405 1.00 29.30 20 ALA B C 1
ATOM 1364 O O . ALA B 1 20 ? -10.571 7.940 -0.232 1.00 31.43 20 ALA B O 1
ATOM 1366 N N . ARG B 1 21 ? -11.301 8.768 -2.180 1.00 27.51 21 ARG B N 1
ATOM 1367 C CA . ARG B 1 21 ? -12.600 9.129 -1.692 1.00 27.60 21 ARG B CA 1
ATOM 1368 C C . ARG B 1 21 ? -13.652 8.562 -2.651 1.00 27.02 21 ARG B C 1
ATOM 1369 O O . ARG B 1 21 ? -13.585 8.750 -3.876 1.00 26.01 21 ARG B O 1
ATOM 1377 N N . LEU B 1 22 ? -14.637 7.878 -2.076 1.00 21.92 22 LEU B N 1
ATOM 1378 C CA . LEU B 1 22 ? -15.540 7.068 -2.834 1.00 22.50 22 LEU B CA 1
ATOM 1379 C C . LEU B 1 22 ? -16.959 7.370 -2.348 1.00 21.95 22 LEU B C 1
ATOM 1380 O O . LEU B 1 22 ? -17.256 7.324 -1.174 1.00 22.32 22 LEU B O 1
ATOM 1385 N N . GLN B 1 23 ? -17.800 7.775 -3.258 1.00 25.18 23 GLN B N 1
ATOM 1386 C CA . GLN B 1 23 ? -19.220 8.000 -2.960 1.00 23.79 23 GLN B CA 1
ATOM 1387 C C . GLN B 1 23 ? -19.873 6.666 -2.729 1.00 24.34 23 GLN B C 1
ATOM 1388 O O . GLN B 1 23 ? -19.700 5.757 -3.554 1.00 25.55 23 GLN B O 1
ATOM 1394 N N . VAL B 1 24 ? -20.532 6.525 -1.563 1.00 23.01 24 VAL B N 1
ATOM 1395 C CA . VAL B 1 24 ? -21.289 5.326 -1.215 1.00 25.84 24 VAL B CA 1
ATOM 1396 C C . VAL B 1 24 ? -22.827 5.505 -1.182 1.00 29.00 24 VAL B C 1
ATOM 1397 O O . VAL B 1 24 ? -23.545 4.492 -1.178 1.00 28.43 24 VAL B O 1
ATOM 1401 N N . ARG B 1 25 ? -23.332 6.742 -1.203 1.00 31.43 25 ARG B N 1
ATOM 1402 C CA . ARG B 1 25 ? -24.750 6.946 -1.498 1.00 30.24 25 ARG B CA 1
ATOM 1403 C C . ARG B 1 25 ? -24.922 8.205 -2.310 1.00 31.71 25 ARG B C 1
ATOM 1404 O O . ARG B 1 25 ? -24.327 9.232 -1.951 1.00 31.73 25 ARG B O 1
ATOM 1412 N N . PRO B 1 26 ? -25.714 8.164 -3.413 1.00 33.14 26 PRO B N 1
ATOM 1413 C CA . PRO B 1 26 ? -25.799 9.403 -4.191 1.00 36.39 26 PRO B CA 1
ATOM 1414 C C . PRO B 1 26 ? -26.617 10.455 -3.398 1.00 39.80 26 PRO B C 1
ATOM 1415 O O . PRO B 1 26 ? -27.240 10.115 -2.381 1.00 35.04 26 PRO B O 1
ATOM 1419 N N . ALA B 1 27 ? -26.532 11.706 -3.835 1.00 39.78 27 ALA B N 1
ATOM 1420 C CA . ALA B 1 27 ? -27.341 12.771 -3.283 1.00 44.33 27 ALA B CA 1
ATOM 1421 C C . ALA B 1 27 ? -28.783 12.404 -3.510 1.00 40.79 27 ALA B C 1
ATOM 1422 O O . ALA B 1 27 ? -29.139 11.909 -4.551 1.00 41.53 27 ALA B O 1
ATOM 1424 N N . ASP B 1 28 ? -29.629 12.610 -2.526 1.00 51.12 28 ASP B N 1
ATOM 1425 C CA . ASP B 1 28 ? -31.062 12.456 -2.774 1.00 52.20 28 ASP B CA 1
ATOM 1426 C C . ASP B 1 28 ? -31.799 13.711 -2.327 1.00 51.35 28 ASP B C 1
ATOM 1427 O O . ASP B 1 28 ? -31.962 13.924 -1.129 1.00 40.88 28 ASP B O 1
ATOM 1432 N N . GLY B 1 29 ? -32.201 14.530 -3.300 1.00 47.64 29 GLY B N 1
ATOM 1433 C CA . GLY B 1 29 ? -32.802 15.830 -3.033 1.00 53.34 29 GLY B CA 1
ATOM 1434 C C . GLY B 1 29 ? -31.897 16.713 -2.179 1.00 58.45 29 GLY B C 1
ATOM 1435 O O . GLY B 1 29 ? -30.853 17.206 -2.649 1.00 54.48 29 GLY B O 1
ATOM 1436 N N . ASP B 1 30 ? -32.288 16.863 -0.913 1.00 60.64 30 ASP B N 1
ATOM 1437 C CA . ASP B 1 30 ? -31.575 17.677 0.065 1.00 62.47 30 ASP B CA 1
ATOM 1438 C C . ASP B 1 30 ? -30.447 16.957 0.712 1.00 62.37 30 ASP B C 1
ATOM 1439 O O . ASP B 1 30 ? -29.450 17.591 1.054 1.00 61.35 30 ASP B O 1
ATOM 1444 N N . ALA B 1 31 ? -30.655 15.655 0.945 1.00 61.28 31 ALA B N 1
ATOM 1445 C CA . ALA B 1 31 ? -29.623 14.724 1.442 1.00 56.67 31 ALA B CA 1
ATOM 1446 C C . ALA B 1 31 ? -28.389 14.723 0.517 1.00 44.71 31 ALA B C 1
ATOM 1447 O O . ALA B 1 31 ? -28.449 14.281 -0.632 1.00 46.56 31 ALA B O 1
ATOM 1449 N N . ALA B 1 32 ? -27.287 15.275 1.021 1.00 44.69 32 ALA B N 1
ATOM 1450 C CA . ALA B 1 32 ? -26.006 15.264 0.310 1.00 42.98 32 ALA B CA 1
ATOM 1451 C C . ALA B 1 32 ? -25.559 13.798 0.032 1.00 35.30 32 ALA B C 1
ATOM 1452 O O . ALA B 1 32 ? -25.861 12.901 0.785 1.00 36.77 32 ALA B O 1
ATOM 1454 N N . ALA B 1 33 ? -24.846 13.590 -1.064 1.00 41.37 33 ALA B N 1
ATOM 1455 C CA . ALA B 1 33 ? -24.082 12.351 -1.269 1.00 40.93 33 ALA B CA 1
ATOM 1456 C C . ALA B 1 33 ? -23.332 11.946 -0.003 1.00 38.95 33 ALA B C 1
ATOM 1457 O O . ALA B 1 33 ? -22.874 12.790 0.735 1.00 39.62 33 ALA B O 1
ATOM 1459 N N . GLN B 1 34 ? -23.193 10.649 0.243 1.00 35.74 34 GLN B N 1
ATOM 1460 C CA . GLN B 1 34 ? -22.381 10.176 1.362 1.00 32.78 34 GLN B CA 1
ATOM 1461 C C . GLN B 1 34 ? -21.163 9.457 0.849 1.00 29.30 34 GLN B C 1
ATOM 1462 O O . GLN B 1 34 ? -21.221 8.894 -0.229 1.00 30.57 34 GLN B O 1
ATOM 1468 N N . TRP B 1 35 ? -20.102 9.400 1.647 1.00 31.19 35 TRP B N 1
ATOM 1469 C CA . TRP B 1 35 ? -18.745 8.984 1.144 1.00 30.18 35 TRP B CA 1
ATOM 1470 C C . TRP B 1 35 ? -17.934 8.246 2.137 1.00 29.52 35 TRP B C 1
ATOM 1471 O O . TRP B 1 35 ? -18.171 8.340 3.321 1.00 31.85 35 TRP B O 1
ATOM 1482 N N . VAL B 1 36 ? -16.919 7.529 1.656 1.00 25.79 36 VAL B N 1
ATOM 1483 C CA . VAL B 1 36 ? -15.916 6.952 2.509 1.00 28.69 36 VAL B CA 1
ATOM 1484 C C . VAL B 1 36 ? -14.557 7.377 1.958 1.00 26.60 36 VAL B C 1
ATOM 1485 O O . VAL B 1 36 ? -14.445 7.625 0.722 1.00 25.84 36 VAL B O 1
ATOM 1489 N N . GLU B 1 37 ? -13.528 7.297 2.815 1.00 25.35 37 GLU B N 1
ATOM 1490 C CA . GLU B 1 37 ? -12.140 7.649 2.442 1.00 26.24 37 GLU B CA 1
ATOM 1491 C C . GLU B 1 37 ? -11.155 6.689 2.996 1.00 24.38 37 GLU B C 1
ATOM 1492 O O . GLU B 1 37 ? -11.304 6.242 4.090 1.00 24.49 37 GLU B O 1
ATOM 1498 N N . ILE B 1 38 ? -10.045 6.536 2.312 1.00 24.41 38 ILE B N 1
ATOM 1499 C CA . ILE B 1 38 ? -8.855 6.004 2.916 1.00 22.79 38 ILE B CA 1
ATOM 1500 C C . ILE B 1 38 ? -7.673 6.947 2.657 1.00 22.54 38 ILE B C 1
ATOM 1501 O O . ILE B 1 38 ? -7.758 7.812 1.836 1.00 22.35 38 ILE B O 1
ATOM 1506 N N . ARG B 1 39 ? -6.602 6.737 3.400 1.00 24.11 39 ARG B N 1
ATOM 1507 C CA . ARG B 1 39 ? -5.342 7.460 3.316 1.00 25.52 39 ARG B CA 1
ATOM 1508 C C . ARG B 1 39 ? -4.369 6.574 2.536 1.00 25.49 39 ARG B C 1
ATOM 1509 O O . ARG B 1 39 ? -4.793 5.952 1.561 1.00 27.08 39 ARG B O 1
ATOM 1517 N N . ARG B 1 40 ? -3.091 6.479 2.970 1.00 24.85 40 ARG B N 1
ATOM 1518 C CA . ARG B 1 40 ? -2.090 5.626 2.312 1.00 26.32 40 ARG B CA 1
ATOM 1519 C C . ARG B 1 40 ? -2.631 4.213 2.298 1.00 21.07 40 ARG B C 1
ATOM 1520 O O . ARG B 1 40 ? -3.010 3.680 3.315 1.00 19.18 40 ARG B O 1
ATOM 1528 N N . GLY B 1 41 ? -2.738 3.641 1.088 1.00 20.22 41 GLY B N 1
ATOM 1529 C CA . GLY B 1 41 ? -3.341 2.386 0.983 1.00 20.55 41 GLY B CA 1
ATOM 1530 C C . GLY B 1 41 ? -3.341 1.681 -0.337 1.00 20.00 41 GLY B C 1
ATOM 1531 O O . GLY B 1 41 ? -2.629 2.066 -1.221 1.00 20.74 41 GLY B O 1
ATOM 1532 N N . LEU B 1 42 ? -4.172 0.634 -0.389 1.00 22.12 42 LEU B N 1
ATOM 1533 C CA . LEU B 1 42 ? -4.432 -0.199 -1.540 1.00 21.86 42 LEU B CA 1
ATOM 1534 C C . LEU B 1 42 ? -5.904 -0.098 -2.003 1.00 21.93 42 LEU B C 1
ATOM 1535 O O . LEU B 1 42 ? -6.833 -0.252 -1.198 1.00 19.54 42 LEU B O 1
ATOM 1540 N N . VAL B 1 43 ? -6.098 0.115 -3.315 1.00 20.59 43 VAL B N 1
ATOM 1541 C CA . VAL B 1 43 ? -7.450 0.120 -3.926 1.00 20.22 43 VAL B CA 1
ATOM 1542 C C . VAL B 1 43 ? -7.603 -1.181 -4.719 1.00 22.31 43 VAL B C 1
ATOM 1543 O O . VAL B 1 43 ? -6.782 -1.486 -5.619 1.00 22.47 43 VAL B O 1
ATOM 1547 N N . ILE B 1 44 ? -8.658 -1.907 -4.387 1.00 18.84 44 ILE B N 1
ATOM 1548 C CA . ILE B 1 44 ? -8.950 -3.190 -4.984 1.00 21.71 44 ILE B CA 1
ATOM 1549 C C . ILE B 1 44 ? -10.266 -3.090 -5.712 1.00 19.09 44 ILE B C 1
ATOM 1550 O O . ILE B 1 44 ? -11.321 -2.880 -5.079 1.00 20.71 44 ILE B O 1
ATOM 1555 N N . TYR B 1 45 ? -10.176 -3.183 -7.023 1.00 19.66 45 TYR B N 1
ATOM 1556 C CA . TYR B 1 45 ? -11.326 -3.153 -7.905 1.00 22.24 45 TYR B CA 1
ATOM 1557 C C . TYR B 1 45 ? -11.656 -4.577 -8.252 1.00 22.71 45 TYR B C 1
ATOM 1558 O O . TYR B 1 45 ? -10.755 -5.302 -8.680 1.00 21.72 45 TYR B O 1
ATOM 1567 N N . VAL B 1 46 ? -12.916 -4.991 -8.025 1.00 22.57 46 VAL B N 1
ATOM 1568 C CA . VAL B 1 46 ? -13.253 -6.415 -8.147 1.00 23.33 46 VAL B CA 1
ATOM 1569 C C . VAL B 1 46 ? -14.412 -6.786 -9.035 1.00 20.72 46 VAL B C 1
ATOM 1570 O O . VAL B 1 46 ? -15.430 -6.091 -9.077 1.00 22.76 46 VAL B O 1
ATOM 1574 N N . CYS B 1 47 ? -14.206 -7.875 -9.774 1.00 22.69 47 CYS B N 1
ATOM 1575 C CA . CYS B 1 47 ? -15.183 -8.414 -10.719 1.00 23.01 47 CYS B CA 1
ATOM 1576 C C . CYS B 1 47 ? -15.269 -9.920 -10.471 1.00 24.44 47 CYS B C 1
ATOM 1577 O O . CYS B 1 47 ? -14.241 -10.590 -10.488 1.00 20.18 47 CYS B O 1
ATOM 1580 N N . PHE B 1 48 ? -16.503 -10.409 -10.280 1.00 22.63 48 PHE B N 1
ATOM 1581 C CA . PHE B 1 48 ? -16.765 -11.856 -10.089 1.00 25.84 48 PHE B CA 1
ATOM 1582 C C . PHE B 1 48 ? -17.529 -12.424 -11.261 1.00 24.67 48 PHE B C 1
ATOM 1583 O O . PHE B 1 48 ? -18.506 -11.834 -11.720 1.00 31.19 48 PHE B O 1
ATOM 1591 N N . PHE B 1 49 ? -17.050 -13.557 -11.745 1.00 26.72 49 PHE B N 1
ATOM 1592 C CA . PHE B 1 49 ? -17.693 -14.224 -12.865 1.00 28.47 49 PHE B CA 1
ATOM 1593 C C . PHE B 1 49 ? -18.752 -15.264 -12.389 1.00 33.39 49 PHE B C 1
ATOM 1594 O O . PHE B 1 49 ? -18.784 -15.680 -11.219 1.00 28.84 49 PHE B O 1
ATOM 1602 N N . LYS B 1 50 ? -19.612 -15.656 -13.333 1.00 35.39 50 LYS B N 1
ATOM 1603 C CA . LYS B 1 50 ? -20.678 -16.635 -13.115 1.00 36.44 50 LYS B CA 1
ATOM 1604 C C . LYS B 1 50 ? -20.073 -17.903 -12.595 1.00 32.87 50 LYS B C 1
ATOM 1605 O O . LYS B 1 50 ? -19.075 -18.347 -13.119 1.00 31.86 50 LYS B O 1
ATOM 1611 N N . GLY B 1 51 ? -20.679 -18.468 -11.570 1.00 39.22 51 GLY B N 1
ATOM 1612 C CA . GLY B 1 51 ? -20.216 -19.753 -11.021 1.00 39.74 51 GLY B CA 1
ATOM 1613 C C . GLY B 1 51 ? -19.017 -19.686 -10.067 1.00 41.54 51 GLY B C 1
ATOM 1614 O O . GLY B 1 51 ? -18.430 -20.716 -9.733 1.00 40.68 51 GLY B O 1
ATOM 1615 N N . ALA B 1 52 ? -18.664 -18.497 -9.592 1.00 39.63 52 ALA B N 1
ATOM 1616 C CA . ALA B 1 52 ? -17.437 -18.384 -8.787 1.00 40.24 52 ALA B CA 1
ATOM 1617 C C . ALA B 1 52 ? -17.648 -19.072 -7.421 1.00 37.02 52 ALA B C 1
ATOM 1618 O O . ALA B 1 52 ? -18.690 -18.894 -6.773 1.00 36.02 52 ALA B O 1
ATOM 1620 N N . ASP B 1 53 ? -16.700 -19.924 -7.052 1.00 36.65 53 ASP B N 1
ATOM 1621 C CA . ASP B 1 53 ? -16.737 -20.706 -5.803 1.00 40.83 53 ASP B CA 1
ATOM 1622 C C . ASP B 1 53 ? -16.491 -19.857 -4.547 1.00 37.29 53 ASP B C 1
ATOM 1623 O O . ASP B 1 53 ? -15.372 -19.401 -4.288 1.00 35.32 53 ASP B O 1
ATOM 1628 N N . THR B 1 54 ? -17.523 -19.666 -3.731 1.00 35.76 54 THR B N 1
ATOM 1629 C CA . THR B 1 54 ? -17.334 -18.951 -2.462 1.00 34.77 54 THR B CA 1
ATOM 1630 C C . THR B 1 54 ? -16.210 -19.539 -1.636 1.00 35.25 54 THR B C 1
ATOM 1631 O O . THR B 1 54 ? -15.559 -18.782 -0.957 1.00 34.40 54 THR B O 1
ATOM 1635 N N . ASP B 1 55 ? -15.915 -20.858 -1.716 1.00 39.80 55 ASP B N 1
ATOM 1636 C CA . ASP B 1 55 ? -14.793 -21.391 -0.882 1.00 37.97 55 ASP B CA 1
ATOM 1637 C C . ASP B 1 55 ? -13.389 -20.975 -1.293 1.00 37.89 55 ASP B C 1
ATOM 1638 O O . ASP B 1 55 ? -12.440 -21.185 -0.524 1.00 32.88 55 ASP B O 1
ATOM 1643 N N . LEU B 1 56 ? -13.249 -20.372 -2.468 1.00 31.60 56 LEU B N 1
ATOM 1644 C CA . LEU B 1 56 ? -11.972 -19.802 -2.865 1.00 39.23 56 LEU B CA 1
ATOM 1645 C C . LEU B 1 56 ? -11.800 -18.294 -2.501 1.00 39.09 56 LEU B C 1
ATOM 1646 O O . LEU B 1 56 ? -10.718 -17.748 -2.736 1.00 33.43 56 LEU B O 1
ATOM 1651 N N . LEU B 1 57 ? -12.845 -17.625 -1.984 1.00 31.76 57 LEU B N 1
ATOM 1652 C CA . LEU B 1 57 ? -12.710 -16.253 -1.591 1.00 28.36 57 LEU B CA 1
ATOM 1653 C C . LEU B 1 57 ? -11.652 -16.019 -0.488 1.00 30.15 57 LEU B C 1
ATOM 1654 O O . LEU B 1 57 ? -10.881 -15.058 -0.607 1.00 25.57 57 LEU B O 1
ATOM 1659 N N . PRO B 1 58 ? -11.484 -16.958 0.505 1.00 29.10 58 PRO B N 1
ATOM 1660 C CA . PRO B 1 58 ? -10.465 -16.633 1.532 1.00 33.77 58 PRO B CA 1
ATOM 1661 C C . PRO B 1 58 ? -9.071 -16.595 0.939 1.00 33.18 58 PRO B C 1
ATOM 1662 O O . PRO B 1 58 ? -8.251 -15.726 1.269 1.00 32.60 58 PRO B O 1
ATOM 1666 N N . LYS B 1 59 ? -8.843 -17.469 -0.003 1.00 30.59 59 LYS B N 1
ATOM 1667 C CA . LYS B 1 59 ? -7.540 -17.523 -0.627 1.00 35.13 59 LYS B CA 1
ATOM 1668 C C . LYS B 1 59 ? -7.291 -16.287 -1.530 1.00 31.36 59 LYS B C 1
ATOM 1669 O O . LYS B 1 59 ? -6.156 -15.781 -1.616 1.00 29.26 59 LYS B O 1
ATOM 1675 N N . MET B 1 60 ? -8.343 -15.878 -2.225 1.00 30.26 60 MET B N 1
ATOM 1676 C CA . MET B 1 60 ? -8.343 -14.678 -3.031 1.00 31.91 60 MET B CA 1
ATOM 1677 C C . MET B 1 60 ? -7.976 -13.451 -2.156 1.00 29.67 60 MET B C 1
ATOM 1678 O O . MET B 1 60 ? -7.086 -12.719 -2.509 1.00 22.87 60 MET B O 1
ATOM 1683 N N . VAL B 1 61 ? -8.650 -13.280 -1.023 1.00 23.57 61 VAL B N 1
ATOM 1684 C CA . VAL B 1 61 ? -8.299 -12.225 -0.051 1.00 25.35 61 VAL B CA 1
ATOM 1685 C C . VAL B 1 61 ? -6.866 -12.358 0.377 1.00 24.39 61 VAL B C 1
ATOM 1686 O O . VAL B 1 61 ? -6.102 -11.422 0.379 1.00 23.33 61 VAL B O 1
ATOM 1690 N N . ASN B 1 62 ? -6.462 -13.549 0.675 1.00 25.81 62 ASN B N 1
ATOM 1691 C CA . ASN B 1 62 ? -5.106 -13.781 1.153 1.00 24.68 62 ASN B CA 1
ATOM 1692 C C . ASN B 1 62 ? -4.023 -13.336 0.109 1.00 24.59 62 ASN B C 1
ATOM 1693 O O . ASN B 1 62 ? -3.047 -12.710 0.441 1.00 24.38 62 ASN B O 1
ATOM 1698 N N . THR B 1 63 ? -4.294 -13.649 -1.148 1.00 24.66 63 THR B N 1
ATOM 1699 C CA . THR B 1 63 ? -3.418 -13.340 -2.267 1.00 25.96 63 THR B CA 1
ATOM 1700 C C . THR B 1 63 ? -3.297 -11.816 -2.421 1.00 24.94 63 THR B C 1
ATOM 1701 O O . THR B 1 63 ? -2.220 -11.290 -2.533 1.00 22.12 63 THR B O 1
ATOM 1705 N N . LEU B 1 64 ? -4.434 -11.152 -2.421 1.00 22.91 64 LEU B N 1
ATOM 1706 C CA . LEU B 1 64 ? -4.452 -9.690 -2.627 1.00 24.24 64 LEU B CA 1
ATOM 1707 C C . LEU B 1 64 ? -3.901 -8.887 -1.430 1.00 23.87 64 LEU B C 1
ATOM 1708 O O . LEU B 1 64 ? -3.262 -7.883 -1.640 1.00 22.89 64 LEU B O 1
ATOM 1713 N N . LEU B 1 65 ? -4.154 -9.320 -0.196 1.00 22.31 65 LEU B N 1
ATOM 1714 C CA . LEU B 1 65 ? -3.631 -8.548 0.931 1.00 24.53 65 LEU B CA 1
ATOM 1715 C C . LEU B 1 65 ? -2.170 -8.862 1.173 1.00 22.36 65 LEU B C 1
ATOM 1716 O O . LEU B 1 65 ? -1.490 -8.101 1.886 1.00 23.76 65 LEU B O 1
ATOM 1721 N N . ASN B 1 66 ? -1.646 -9.961 0.624 1.00 22.14 66 ASN B N 1
ATOM 1722 C CA . ASN B 1 66 ? -0.253 -10.320 0.941 1.00 22.30 66 ASN B CA 1
ATOM 1723 C C . ASN B 1 66 ? 0.711 -10.154 -0.213 1.00 24.11 66 ASN B C 1
ATOM 1724 O O . ASN B 1 66 ? 1.903 -10.369 -0.050 1.00 26.55 66 ASN B O 1
ATOM 1729 N N . VAL B 1 67 ? 0.215 -9.743 -1.368 1.00 22.92 67 VAL B N 1
ATOM 1730 C CA . VAL B 1 67 ? 1.103 -9.461 -2.524 1.00 20.82 67 VAL B CA 1
ATOM 1731 C C . VAL B 1 67 ? 1.939 -8.214 -2.283 1.00 23.87 67 VAL B C 1
ATOM 1732 O O . VAL B 1 67 ? 1.444 -7.185 -1.831 1.00 23.59 67 VAL B O 1
ATOM 1736 N N . LYS B 1 68 ? 3.230 -8.283 -2.665 1.00 23.03 68 LYS B N 1
ATOM 1737 C CA . LYS B 1 68 ? 4.142 -7.176 -2.365 1.00 25.64 68 LYS B CA 1
ATOM 1738 C C . LYS B 1 68 ? 4.145 -6.037 -3.385 1.00 24.22 68 LYS B C 1
ATOM 1739 O O . LYS B 1 68 ? 5.003 -5.946 -4.272 1.00 24.17 68 LYS B O 1
ATOM 1745 N N . LEU B 1 69 ? 3.227 -5.092 -3.219 1.00 21.22 69 LEU B N 1
ATOM 1746 C CA . LEU B 1 69 ? 3.126 -4.001 -4.143 1.00 20.75 69 LEU B CA 1
ATOM 1747 C C . LEU B 1 69 ? 3.233 -2.609 -3.593 1.00 19.74 69 LEU B C 1
ATOM 1748 O O . LEU B 1 69 ? 3.078 -1.616 -4.364 1.00 21.05 69 LEU B O 1
ATOM 1753 N N . SER B 1 70 ? 3.410 -2.497 -2.280 1.00 21.30 70 SER B N 1
ATOM 1754 C CA . SER B 1 70 ? 3.435 -1.226 -1.617 1.00 23.71 70 SER B CA 1
ATOM 1755 C C . SER B 1 70 ? 4.904 -0.859 -1.274 1.00 26.59 70 SER B C 1
ATOM 1756 O O . SER B 1 70 ? 5.680 -1.682 -0.684 1.00 28.61 70 SER B O 1
ATOM 1759 N N . GLU B 1 71 ? 5.275 0.339 -1.678 1.00 29.20 71 GLU B N 1
ATOM 1760 C CA . GLU B 1 71 ? 6.694 0.735 -1.669 1.00 31.51 71 GLU B CA 1
ATOM 1761 C C . GLU B 1 71 ? 7.072 1.230 -0.254 1.00 34.55 71 GLU B C 1
ATOM 1762 O O . GLU B 1 71 ? 6.335 1.959 0.385 1.00 32.14 71 GLU B O 1
ATOM 1768 N N . THR B 1 72 ? 8.203 0.806 0.281 1.00 36.09 72 THR B N 1
ATOM 1769 C CA . THR B 1 72 ? 8.694 1.397 1.544 1.00 39.21 72 THR B CA 1
ATOM 1770 C C . THR B 1 72 ? 9.641 2.599 1.239 1.00 38.92 72 THR B C 1
ATOM 1771 O O . THR B 1 72 ? 9.994 2.839 0.096 1.00 36.47 72 THR B O 1
ATOM 1775 N N . GLU B 1 73 ? 10.079 3.332 2.235 1.00 43.56 73 GLU B N 1
ATOM 1776 C CA . GLU B 1 73 ? 10.946 4.463 1.946 1.00 47.82 73 GLU B CA 1
ATOM 1777 C C . GLU B 1 73 ? 12.285 4.100 1.362 1.00 48.83 73 GLU B C 1
ATOM 1778 O O . GLU B 1 73 ? 12.972 4.949 0.855 1.00 68.44 73 GLU B O 1
ATOM 1784 N N . THR B 1 74 ? 12.629 2.828 1.443 1.00 56.07 74 THR B N 1
ATOM 1785 C CA . THR B 1 74 ? 13.853 2.367 0.882 1.00 43.83 74 THR B CA 1
ATOM 1786 C C . THR B 1 74 ? 13.648 1.850 -0.512 1.00 47.42 74 THR B C 1
ATOM 1787 O O . THR B 1 74 ? 14.586 1.348 -1.103 1.00 47.84 74 THR B O 1
ATOM 1791 N N . GLY B 1 75 ? 12.435 1.984 -1.055 1.00 42.60 75 GLY B N 1
ATOM 1792 C CA . GLY B 1 75 ? 12.137 1.461 -2.402 1.00 40.47 75 GLY B CA 1
ATOM 1793 C C . GLY B 1 75 ? 11.843 -0.058 -2.525 1.00 39.47 75 GLY B C 1
ATOM 1794 O O . GLY B 1 75 ? 11.507 -0.515 -3.588 1.00 38.13 75 GLY B O 1
ATOM 1795 N N . LYS B 1 76 ? 11.930 -0.847 -1.463 1.00 38.70 76 LYS B N 1
ATOM 1796 C CA . LYS B 1 76 ? 11.517 -2.263 -1.597 1.00 38.27 76 LYS B CA 1
ATOM 1797 C C . LYS B 1 76 ? 9.989 -2.386 -1.387 1.00 37.68 76 LYS B C 1
ATOM 1798 O O . LYS B 1 76 ? 9.313 -1.465 -0.867 1.00 43.93 76 LYS B O 1
ATOM 1804 N N . HIS B 1 77 ? 9.434 -3.492 -1.818 1.00 32.66 77 HIS B N 1
ATOM 1805 C CA . HIS B 1 77 ? 7.978 -3.672 -1.747 1.00 30.36 77 HIS B CA 1
ATOM 1806 C C . HIS B 1 77 ? 7.576 -4.677 -0.714 1.00 27.64 77 HIS B C 1
ATOM 1807 O O . HIS B 1 77 ? 8.213 -5.691 -0.543 1.00 28.66 77 HIS B O 1
ATOM 1814 N N . VAL B 1 78 ? 6.436 -4.392 -0.106 1.00 23.27 78 VAL B N 1
ATOM 1815 C CA . VAL B 1 78 ? 5.819 -5.169 0.948 1.00 26.03 78 VAL B CA 1
ATOM 1816 C C . VAL B 1 78 ? 4.333 -5.177 0.711 1.00 24.51 78 VAL B C 1
ATOM 1817 O O . VAL B 1 78 ? 3.846 -4.377 -0.124 1.00 23.72 78 VAL B O 1
ATOM 1821 N N . SER B 1 79 ? 3.630 -6.132 1.296 1.00 25.44 79 SER B N 1
ATOM 1822 C CA . SER B 1 79 ? 2.153 -6.192 1.175 1.00 22.89 79 SER B CA 1
ATOM 1823 C C . SER B 1 79 ? 1.495 -5.011 1.828 1.00 27.20 79 SER B C 1
ATOM 1824 O O . SER B 1 79 ? 2.134 -4.294 2.605 1.00 24.81 79 SER B O 1
ATOM 1827 N N . ILE B 1 80 ? 0.190 -4.846 1.592 1.00 22.15 80 ILE B N 1
ATOM 1828 C CA . ILE B 1 80 ? -0.532 -3.822 2.298 1.00 26.46 80 ILE B CA 1
ATOM 1829 C C . ILE B 1 80 ? -0.616 -4.123 3.817 1.00 26.15 80 ILE B C 1
ATOM 1830 O O . ILE B 1 80 ? -0.677 -3.192 4.595 1.00 24.27 80 ILE B O 1
ATOM 1835 N N . LEU B 1 81 ? -0.563 -5.413 4.195 1.00 27.09 81 LEU B N 1
ATOM 1836 C CA . LEU B 1 81 ? -0.579 -5.820 5.646 1.00 25.12 81 LEU B CA 1
ATOM 1837 C C . LEU B 1 81 ? 0.754 -5.472 6.314 1.00 25.89 81 LEU B C 1
ATOM 1838 O O . LEU B 1 81 ? 0.766 -5.053 7.445 1.00 28.91 81 LEU B O 1
ATOM 1843 N N . ASP B 1 82 ? 1.871 -5.594 5.606 1.00 26.98 82 ASP B N 1
ATOM 1844 C CA . ASP B 1 82 ? 3.183 -5.234 6.156 1.00 26.81 82 ASP B CA 1
ATOM 1845 C C . ASP B 1 82 ? 3.530 -3.776 6.072 1.00 25.88 82 ASP B C 1
ATOM 1846 O O . ASP B 1 82 ? 4.365 -3.332 6.857 1.00 30.23 82 ASP B O 1
ATOM 1851 N N . LEU B 1 83 ? 2.920 -3.023 5.158 1.00 24.31 83 LEU B N 1
ATOM 1852 C CA . LEU B 1 83 ? 3.234 -1.586 5.013 1.00 26.99 83 LEU B CA 1
ATOM 1853 C C . LEU B 1 83 ? 3.184 -0.814 6.355 1.00 27.90 83 LEU B C 1
ATOM 1854 O O . LEU B 1 83 ? 4.179 -0.216 6.710 1.00 27.00 83 LEU B O 1
ATOM 1859 N N . PRO B 1 84 ? 2.092 -0.826 7.125 1.00 26.20 84 PRO B N 1
ATOM 1860 C CA . PRO B 1 84 ? 0.755 -1.223 6.753 1.00 23.14 84 PRO B CA 1
ATOM 1861 C C . PRO B 1 84 ? -0.054 -0.034 6.212 1.00 24.26 84 PRO B C 1
ATOM 1862 O O . PRO B 1 84 ? 0.298 1.139 6.406 1.00 22.16 84 PRO B O 1
ATOM 1866 N N . GLY B 1 85 ? -1.118 -0.300 5.463 1.00 24.12 85 GLY B N 1
ATOM 1867 C CA . GLY B 1 85 ? -1.962 0.784 5.014 1.00 23.32 85 GLY B CA 1
ATOM 1868 C C . GLY B 1 85 ? -3.428 0.353 5.000 1.00 25.08 85 GLY B C 1
ATOM 1869 O O . GLY B 1 85 ? -3.743 -0.783 5.346 1.00 23.75 85 GLY B O 1
ATOM 1870 N N . ASP B 1 86 ? -4.258 1.272 4.548 1.00 22.00 86 ASP B N 1
ATOM 1871 C CA . ASP B 1 86 ? -5.671 1.081 4.346 1.00 24.43 86 ASP B CA 1
ATOM 1872 C C . ASP B 1 86 ? -6.025 0.274 3.083 1.00 22.25 86 ASP B C 1
ATOM 1873 O O . ASP B 1 86 ? -5.197 0.032 2.179 1.00 21.38 86 ASP B O 1
ATOM 1878 N N . VAL B 1 87 ? -7.284 -0.173 3.048 1.00 22.58 87 VAL B N 1
ATOM 1879 C CA . VAL B 1 87 ? -7.801 -0.899 1.887 1.00 21.02 87 VAL B CA 1
ATOM 1880 C C . VAL B 1 87 ? -9.134 -0.328 1.508 1.00 19.97 87 VAL B C 1
ATOM 1881 O O . VAL B 1 87 ? -10.037 -0.174 2.365 1.00 22.47 87 VAL B O 1
ATOM 1885 N N . LEU B 1 88 ? -9.307 -0.082 0.211 1.00 19.27 88 LEU B N 1
ATOM 1886 C CA . LEU B 1 88 ? -10.549 0.436 -0.324 1.00 19.36 88 LEU B CA 1
ATOM 1887 C C . LEU B 1 88 ? -10.907 -0.519 -1.433 1.00 19.14 88 LEU B C 1
ATOM 1888 O O . LEU B 1 88 ? -10.099 -0.796 -2.372 1.00 20.10 88 LEU B O 1
ATOM 1893 N N . ILE B 1 89 ? -12.116 -1.074 -1.280 1.00 21.22 89 ILE B N 1
ATOM 1894 C CA . ILE B 1 89 ? -12.619 -2.077 -2.171 1.00 22.15 89 ILE B CA 1
ATOM 1895 C C . ILE B 1 89 ? -13.738 -1.465 -2.998 1.00 23.26 89 ILE B C 1
ATOM 1896 O O . ILE B 1 89 ? -14.711 -0.892 -2.448 1.00 21.24 89 ILE B O 1
ATOM 1901 N N . ILE B 1 90 ? -13.613 -1.593 -4.313 1.00 20.86 90 ILE B N 1
ATOM 1902 C CA . ILE B 1 90 ? -14.534 -0.948 -5.231 1.00 21.51 90 ILE B CA 1
ATOM 1903 C C . ILE B 1 90 ? -15.160 -1.997 -6.107 1.00 23.74 90 ILE B C 1
ATOM 1904 O O . ILE B 1 90 ? -14.490 -2.709 -6.846 1.00 21.18 90 ILE B O 1
ATOM 1909 N N . PRO B 1 91 ? -16.472 -2.125 -6.033 1.00 21.97 91 PRO B N 1
ATOM 1910 C CA . PRO B 1 91 ? -17.070 -3.068 -7.012 1.00 24.72 91 PRO B CA 1
ATOM 1911 C C . PRO B 1 91 ? -16.875 -2.648 -8.451 1.00 24.32 91 PRO B C 1
ATOM 1912 O O . PRO B 1 91 ? -17.076 -1.471 -8.752 1.00 23.64 91 PRO B O 1
ATOM 1916 N N . GLN B 1 92 ? -16.486 -3.559 -9.342 1.00 23.86 92 GLN B N 1
ATOM 1917 C CA . GLN B 1 92 ? -16.122 -3.109 -10.681 1.00 25.76 92 GLN B CA 1
ATOM 1918 C C . GLN B 1 92 ? -16.229 -4.219 -11.708 1.00 25.24 92 GLN B C 1
ATOM 1919 O O . GLN B 1 92 ? -15.255 -4.709 -12.254 1.00 24.26 92 GLN B O 1
ATOM 1925 N N . ALA B 1 93 ? -17.467 -4.641 -11.942 1.00 27.08 93 ALA B N 1
ATOM 1926 C CA . ALA B 1 93 ? -17.721 -5.749 -12.842 1.00 26.90 93 ALA B CA 1
ATOM 1927 C C . ALA B 1 93 ? -17.354 -5.355 -14.282 1.00 24.74 93 ALA B C 1
ATOM 1928 O O . ALA B 1 93 ? -17.182 -6.233 -15.108 1.00 26.27 93 ALA B O 1
ATOM 1930 N N . THR B 1 94 ? -17.241 -4.057 -14.612 1.00 24.31 94 THR B N 1
ATOM 1931 C CA . THR B 1 94 ? -16.734 -3.683 -15.955 1.00 24.53 94 THR B CA 1
ATOM 1932 C C . THR B 1 94 ? -15.359 -4.276 -16.296 1.00 21.86 94 THR B C 1
ATOM 1933 O O . THR B 1 94 ? -14.995 -4.394 -17.460 1.00 23.40 94 THR B O 1
ATOM 1937 N N . LEU B 1 95 ? -14.564 -4.632 -15.283 1.00 23.11 95 LEU B N 1
ATOM 1938 C CA . LEU B 1 95 ? -13.259 -5.239 -15.535 1.00 23.50 95 LEU B CA 1
ATOM 1939 C C . LEU B 1 95 ? -13.368 -6.566 -16.321 1.00 25.39 95 LEU B C 1
ATOM 1940 O O . LEU B 1 95 ? -12.426 -6.993 -16.974 1.00 22.65 95 LEU B O 1
ATOM 1945 N N . GLY B 1 96 ? -14.529 -7.177 -16.231 1.00 25.45 96 GLY B N 1
ATOM 1946 C CA . GLY B 1 96 ? -14.837 -8.423 -16.932 1.00 30.52 96 GLY B CA 1
ATOM 1947 C C . GLY B 1 96 ? -15.323 -8.268 -18.355 1.00 26.81 96 GLY B C 1
ATOM 1948 O O . GLY B 1 96 ? -15.396 -9.233 -19.069 1.00 26.06 96 GLY B O 1
ATOM 1949 N N . GLY B 1 97 ? -15.617 -7.040 -18.764 1.00 24.90 97 GLY B N 1
ATOM 1950 C CA . GLY B 1 97 ? -15.917 -6.780 -20.142 1.00 26.38 97 GLY B CA 1
ATOM 1951 C C . GLY B 1 97 ? -14.931 -7.267 -21.152 1.00 25.91 97 GLY B C 1
ATOM 1952 O O . GLY B 1 97 ? -13.745 -7.142 -20.980 1.00 23.81 97 GLY B O 1
ATOM 1953 N N . ARG B 1 98 ? -15.482 -7.809 -22.234 1.00 33.08 98 ARG B N 1
ATOM 1954 C CA . ARG B 1 98 ? -14.727 -8.181 -23.434 1.00 35.48 98 ARG B CA 1
ATOM 1955 C C . ARG B 1 98 ? -15.179 -7.441 -24.655 1.00 34.07 98 ARG B C 1
ATOM 1956 O O . ARG B 1 98 ? -16.375 -7.358 -24.990 1.00 32.10 98 ARG B O 1
ATOM 1964 N N . VAL B 1 99 ? -14.191 -6.933 -25.356 1.00 34.14 99 VAL B N 1
ATOM 1965 C CA . VAL B 1 99 ? -14.444 -5.998 -26.420 1.00 37.60 99 VAL B CA 1
ATOM 1966 C C . VAL B 1 99 ? -15.071 -6.785 -27.571 1.00 38.31 99 VAL B C 1
ATOM 1967 O O . VAL B 1 99 ? -14.654 -7.921 -27.881 1.00 42.97 99 VAL B O 1
ATOM 1971 N N . LYS B 1 100 ? -16.097 -6.221 -28.138 1.00 38.00 100 LYS B N 1
ATOM 1972 C CA . LYS B 1 100 ? -16.824 -6.808 -29.265 1.00 46.04 100 LYS B CA 1
ATOM 1973 C C . LYS B 1 100 ? -17.178 -5.632 -30.247 1.00 39.81 100 LYS B C 1
ATOM 1974 O O . LYS B 1 100 ? -18.205 -4.929 -30.129 1.00 42.58 100 LYS B O 1
ATOM 1980 N N . GLY B 1 101 ? -16.208 -5.408 -31.149 1.00 41.02 101 GLY B N 1
ATOM 1981 C CA . GLY B 1 101 ? -16.188 -4.295 -32.103 1.00 37.28 101 GLY B CA 1
ATOM 1982 C C . GLY B 1 101 ? -16.019 -2.962 -31.400 1.00 36.82 101 GLY B C 1
ATOM 1983 O O . GLY B 1 101 ? -14.943 -2.686 -30.821 1.00 35.81 101 GLY B O 1
ATOM 1984 N N . ARG B 1 102 ? -17.098 -2.168 -31.410 1.00 35.62 102 ARG B N 1
ATOM 1985 C CA . ARG B 1 102 ? -17.131 -0.854 -30.762 1.00 34.91 102 ARG B CA 1
ATOM 1986 C C . ARG B 1 102 ? -17.757 -0.935 -29.357 1.00 33.01 102 ARG B C 1
ATOM 1987 O O . ARG B 1 102 ? -17.856 0.054 -28.645 1.00 31.72 102 ARG B O 1
ATOM 1995 N N . SER B 1 103 ? -18.211 -2.110 -28.973 1.00 37.55 103 SER B N 1
ATOM 1996 C CA . SER B 1 103 ? -19.017 -2.261 -27.747 1.00 38.81 103 SER B CA 1
ATOM 1997 C C . SER B 1 103 ? -18.283 -3.242 -26.867 1.00 33.80 103 SER B C 1
ATOM 1998 O O . SER B 1 103 ? -17.161 -3.735 -27.202 1.00 31.57 103 SER B O 1
ATOM 2001 N N . MET B 1 104 ? -18.911 -3.505 -25.729 1.00 32.24 104 MET B N 1
ATOM 2002 C CA . MET B 1 104 ? -18.447 -4.468 -24.778 1.00 34.57 104 MET B CA 1
ATOM 2003 C C . MET B 1 104 ? -19.531 -5.514 -24.537 1.00 32.54 104 MET B C 1
ATOM 2004 O O . MET B 1 104 ? -20.713 -5.212 -24.573 1.00 33.06 104 MET B O 1
ATOM 2009 N N . GLN B 1 105 ? -19.090 -6.737 -24.279 1.00 30.91 105 GLN B N 1
ATOM 2010 C CA . GLN B 1 105 ? -19.992 -7.786 -23.848 1.00 35.61 105 GLN B CA 1
ATOM 2011 C C . GLN B 1 105 ? -19.500 -8.244 -22.400 1.00 34.62 105 GLN B C 1
ATOM 2012 O O . GLN B 1 105 ? -18.295 -8.343 -22.124 1.00 30.75 105 GLN B O 1
ATOM 2018 N N . TYR B 1 106 ? -20.454 -8.441 -21.497 1.00 30.55 106 TYR B N 1
ATOM 2019 C CA . TYR B 1 106 ? -20.179 -8.836 -20.104 1.00 29.18 106 TYR B CA 1
ATOM 2020 C C . TYR B 1 106 ? -20.768 -10.220 -19.767 1.00 37.40 106 TYR B C 1
ATOM 2021 O O . TYR B 1 106 ? -21.119 -10.469 -18.607 1.00 34.45 106 TYR B O 1
ATOM 2030 N N . HIS B 1 107 ? -20.778 -11.118 -20.759 1.00 33.92 107 HIS B N 1
ATOM 2031 C CA . HIS B 1 107 ? -21.478 -12.391 -20.695 1.00 49.10 107 HIS B CA 1
ATOM 2032 C C . HIS B 1 107 ? -21.013 -13.220 -19.511 1.00 42.79 107 HIS B C 1
ATOM 2033 O O . HIS B 1 107 ? -21.799 -13.903 -18.874 1.00 41.88 107 HIS B O 1
ATOM 2040 N N . SER B 1 108 ? -19.755 -13.161 -19.168 1.00 38.56 108 SER B N 1
ATOM 2041 C CA . SER B 1 108 ? -19.311 -14.083 -18.137 1.00 37.59 108 SER B CA 1
ATOM 2042 C C . SER B 1 108 ? -19.393 -13.547 -16.708 1.00 33.74 108 SER B C 1
ATOM 2043 O O . SER B 1 108 ? -19.011 -14.272 -15.741 1.00 33.79 108 SER B O 1
ATOM 2046 N N . ASN B 1 109 ? -19.915 -12.332 -16.554 1.00 28.49 109 ASN B N 1
ATOM 2047 C CA . ASN B 1 109 ? -20.057 -11.722 -15.247 1.00 31.85 109 ASN B CA 1
ATOM 2048 C C . ASN B 1 109 ? -21.271 -12.236 -14.427 1.00 34.91 109 ASN B C 1
ATOM 2049 O O . ASN B 1 109 ? -22.421 -12.377 -14.923 1.00 31.87 109 ASN B O 1
ATOM 2054 N N . SER B 1 110 ? -21.050 -12.404 -13.140 1.00 31.15 110 SER B N 1
ATOM 2055 C CA . SER B 1 110 ? -22.172 -12.765 -12.281 1.00 29.71 110 SER B CA 1
ATOM 2056 C C . SER B 1 110 ? -23.306 -11.766 -12.344 1.00 32.34 110 SER B C 1
ATOM 2057 O O . SER B 1 110 ? -23.105 -10.538 -12.560 1.00 30.21 110 SER B O 1
ATOM 2060 N N . GLY B 1 111 ? -24.523 -12.260 -12.146 1.00 31.02 111 GLY B N 1
ATOM 2061 C CA . GLY B 1 111 ? -25.677 -11.404 -12.069 1.00 32.70 111 GLY B CA 1
ATOM 2062 C C . GLY B 1 111 ? -25.778 -10.701 -10.722 1.00 38.59 111 GLY B C 1
ATOM 2063 O O . GLY B 1 111 ? -25.018 -10.957 -9.807 1.00 37.84 111 GLY B O 1
ATOM 2064 N N . LYS B 1 112 ? -26.785 -9.856 -10.591 1.00 38.96 112 LYS B N 1
ATOM 2065 C CA . LYS B 1 112 ? -27.014 -9.048 -9.402 1.00 44.29 112 LYS B CA 1
ATOM 2066 C C . LYS B 1 112 ? -27.049 -9.799 -8.060 1.00 44.07 112 LYS B C 1
ATOM 2067 O O . LYS B 1 112 ? -26.419 -9.373 -7.111 1.00 41.15 112 LYS B O 1
ATOM 2073 N N . GLU B 1 113 ? -27.829 -10.873 -8.011 1.00 43.37 113 GLU B N 1
ATOM 2074 C CA . GLU B 1 113 ? -28.025 -11.726 -6.836 1.00 43.61 113 GLU B CA 1
ATOM 2075 C C . GLU B 1 113 ? -26.691 -12.407 -6.437 1.00 40.20 113 GLU B C 1
ATOM 2076 O O . GLU B 1 113 ? -26.170 -12.191 -5.335 1.00 37.79 113 GLU B O 1
ATOM 2082 N N . GLU B 1 114 ? -26.127 -13.176 -7.352 1.00 36.77 114 GLU B N 1
ATOM 2083 C CA . GLU B 1 114 ? -24.845 -13.837 -7.122 1.00 35.47 114 GLU B CA 1
ATOM 2084 C C . GLU B 1 114 ? -23.671 -12.834 -6.875 1.00 33.62 114 GLU B C 1
ATOM 2085 O O . GLU B 1 114 ? -22.868 -13.013 -5.938 1.00 32.75 114 GLU B O 1
ATOM 2091 N N . GLY B 1 115 ? -23.612 -11.788 -7.697 1.00 31.98 115 GLY B N 1
ATOM 2092 C CA . GLY B 1 115 ? -22.538 -10.753 -7.640 1.00 29.91 115 GLY B CA 1
ATOM 2093 C C . GLY B 1 115 ? -22.517 -10.036 -6.321 1.00 29.90 115 GLY B C 1
ATOM 2094 O O . GLY B 1 115 ? -21.472 -9.887 -5.694 1.00 26.63 115 GLY B O 1
ATOM 2095 N N . SER B 1 116 ? -23.716 -9.686 -5.868 1.00 28.48 116 SER B N 1
ATOM 2096 C CA . SER B 1 116 ? -23.878 -8.950 -4.651 1.00 32.57 116 SER B CA 1
ATOM 2097 C C . SER B 1 116 ? -23.411 -9.747 -3.433 1.00 30.62 116 SER B C 1
ATOM 2098 O O . SER B 1 116 ? -22.772 -9.221 -2.548 1.00 31.34 116 SER B O 1
ATOM 2101 N N . GLU B 1 117 ? -23.764 -11.016 -3.431 1.00 32.04 117 GLU B N 1
ATOM 2102 C CA . GLU B 1 117 ? -23.415 -11.926 -2.365 1.00 35.65 117 GLU B CA 1
ATOM 2103 C C . GLU B 1 117 ? -21.896 -12.204 -2.305 1.00 29.47 117 GLU B C 1
ATOM 2104 O O . GLU B 1 117 ? -21.265 -12.146 -1.210 1.00 28.11 117 GLU B O 1
ATOM 2110 N N . LEU B 1 118 ? -21.291 -12.468 -3.455 1.00 26.59 118 LEU B N 1
ATOM 2111 C CA . LEU B 1 118 ? -19.855 -12.640 -3.492 1.00 27.63 118 LEU B CA 1
ATOM 2112 C C . LEU B 1 118 ? -19.128 -11.399 -3.012 1.00 27.39 118 LEU B C 1
ATOM 2113 O O . LEU B 1 118 ? -18.149 -11.480 -2.236 1.00 25.27 118 LEU B O 1
ATOM 2118 N N . TYR B 1 119 ? -19.592 -10.255 -3.486 1.00 27.54 119 TYR B N 1
ATOM 2119 C CA . TYR B 1 119 ? -19.012 -9.011 -3.086 1.00 24.12 119 TYR B CA 1
ATOM 2120 C C . TYR B 1 119 ? -19.037 -8.790 -1.563 1.00 26.21 119 TYR B C 1
ATOM 2121 O O . TYR B 1 119 ? -17.984 -8.528 -0.944 1.00 22.35 119 TYR B O 1
ATOM 2130 N N . SER B 1 120 ? -20.223 -8.902 -0.967 1.00 24.52 120 SER B N 1
ATOM 2131 C CA . SER B 1 120 ? -20.313 -8.828 0.493 1.00 28.12 120 SER B CA 1
ATOM 2132 C C . SER B 1 120 ? -19.457 -9.748 1.233 1.00 25.39 120 SER B C 1
ATOM 2133 O O . SER B 1 120 ? -18.929 -9.386 2.278 1.00 26.51 120 SER B O 1
ATOM 2136 N N . GLN B 1 121 ? -19.386 -10.994 0.770 1.00 26.16 121 GLN B N 1
ATOM 2137 C CA . GLN B 1 121 ? -18.557 -11.964 1.473 1.00 28.04 121 GLN B CA 1
ATOM 2138 C C . GLN B 1 121 ? -17.049 -11.565 1.396 1.00 26.53 121 GLN B C 1
ATOM 2139 O O . GLN B 1 121 ? -16.290 -11.613 2.394 1.00 24.22 121 GLN B O 1
ATOM 2145 N N . PHE B 1 122 ? -16.658 -11.154 0.208 1.00 24.29 122 PHE B N 1
ATOM 2146 C CA . PHE B 1 122 ? -15.264 -10.706 -0.030 1.00 25.22 122 PHE B CA 1
ATOM 2147 C C . PHE B 1 122 ? -14.907 -9.534 0.895 1.00 24.01 122 PHE B C 1
ATOM 2148 O O . PHE B 1 122 ? -13.805 -9.520 1.525 1.00 24.92 122 PHE B O 1
ATOM 2156 N N . VAL B 1 123 ? -15.826 -8.554 0.970 1.00 24.50 123 VAL B N 1
ATOM 2157 C CA . VAL B 1 123 ? -15.611 -7.392 1.810 1.00 26.43 123 VAL B CA 1
ATOM 2158 C C . VAL B 1 123 ? -15.397 -7.870 3.250 1.00 26.32 123 VAL B C 1
ATOM 2159 O O . VAL B 1 123 ? -14.457 -7.455 3.949 1.00 25.24 123 VAL B O 1
ATOM 2163 N N . SER B 1 124 ? -16.279 -8.761 3.668 1.00 27.92 124 SER B N 1
ATOM 2164 C CA . SER B 1 124 ? -16.241 -9.195 5.055 1.00 32.37 124 SER B CA 1
ATOM 2165 C C . SER B 1 124 ? -14.924 -9.916 5.363 1.00 26.20 124 SER B C 1
ATOM 2166 O O . SER B 1 124 ? -14.352 -9.749 6.422 1.00 28.56 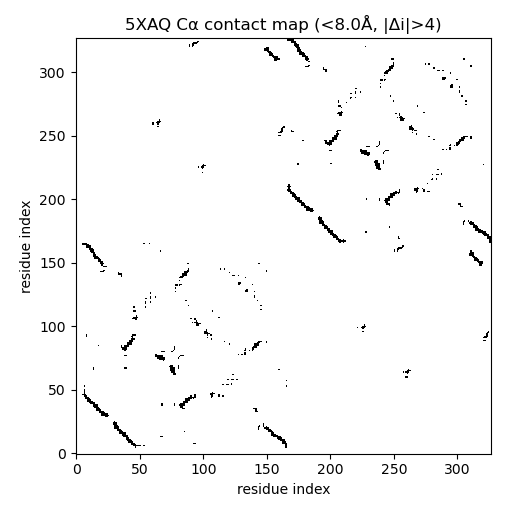124 SER B O 1
ATOM 2169 N N . LEU B 1 125 ? -14.487 -10.740 4.438 1.00 24.57 125 LEU B N 1
ATOM 2170 C CA . LEU B 1 125 ? -13.240 -11.478 4.589 1.00 25.31 125 LEU B CA 1
ATOM 2171 C C . LEU B 1 125 ? -12.029 -10.563 4.599 1.00 24.42 125 LEU B C 1
ATOM 2172 O O . LEU B 1 125 ? -11.077 -10.794 5.376 1.00 25.62 125 LEU B O 1
ATOM 2177 N N . CYS B 1 126 ? -12.073 -9.465 3.823 1.00 22.19 126 CYS B N 1
ATOM 2178 C CA . CYS B 1 126 ? -10.990 -8.490 3.872 1.00 21.55 126 CYS B CA 1
ATOM 2179 C C . CYS B 1 126 ? -10.911 -7.813 5.227 1.00 22.07 126 CYS B C 1
ATOM 2180 O O . CYS B 1 126 ? -9.817 -7.623 5.758 1.00 23.22 126 CYS B O 1
ATOM 2183 N N . GLU B 1 127 ? -12.061 -7.426 5.752 1.00 21.27 127 GLU B N 1
ATOM 2184 C CA . GLU B 1 127 ? -12.105 -6.796 7.068 1.00 21.91 127 GLU B CA 1
ATOM 2185 C C . GLU B 1 127 ? -11.496 -7.680 8.130 1.00 23.49 127 GLU B C 1
ATOM 2186 O O . GLU B 1 127 ? -10.589 -7.275 8.890 1.00 21.15 127 GLU B O 1
ATOM 2192 N N . LYS B 1 128 ? -11.927 -8.947 8.114 1.00 26.72 128 LYS B N 1
ATOM 2193 C CA . LYS B 1 128 ? -11.439 -9.934 9.065 1.00 29.99 128 LYS B CA 1
ATOM 2194 C C . LYS B 1 128 ? -9.916 -10.176 8.941 1.00 25.16 128 LYS B C 1
ATOM 2195 O O . LYS B 1 128 ? -9.160 -10.303 9.914 1.00 23.68 128 LYS B O 1
ATOM 2201 N N . ALA B 1 129 ? -9.448 -10.224 7.720 1.00 22.42 129 ALA B N 1
ATOM 2202 C CA . ALA B 1 129 ? -8.033 -10.411 7.496 1.00 25.02 129 ALA B CA 1
ATOM 2203 C C . ALA B 1 129 ? -7.171 -9.263 8.075 1.00 25.23 129 ALA B C 1
ATOM 2204 O O . ALA B 1 129 ? -6.150 -9.487 8.747 1.00 23.68 129 ALA B O 1
ATOM 2206 N N . VAL B 1 130 ? -7.606 -8.023 7.869 1.00 24.98 130 VAL B N 1
ATOM 2207 C CA . VAL B 1 130 ? -6.861 -6.881 8.402 1.00 24.31 130 VAL B CA 1
ATOM 2208 C C . VAL B 1 130 ? -6.898 -6.899 9.938 1.00 26.81 130 VAL B C 1
ATOM 2209 O O . VAL B 1 130 ? -5.873 -6.679 10.601 1.00 23.61 130 VAL B O 1
ATOM 2213 N N . ALA B 1 131 ? -8.079 -7.170 10.507 1.00 28.40 131 ALA B N 1
ATOM 2214 C CA . ALA B 1 131 ? -8.249 -7.212 11.997 1.00 29.25 131 ALA B CA 1
ATOM 2215 C C . ALA B 1 131 ? -7.467 -8.317 12.673 1.00 26.43 131 ALA B C 1
ATOM 2216 O O . ALA B 1 131 ? -7.216 -8.232 13.842 1.00 25.64 131 ALA B O 1
ATOM 2218 N N . ASN B 1 132 ? -7.079 -9.351 11.924 1.00 26.23 132 ASN B N 1
ATOM 2219 C CA . ASN B 1 132 ? -6.221 -10.419 12.390 1.00 26.14 132 ASN B CA 1
ATOM 2220 C C . ASN B 1 132 ? -4.766 -10.146 12.103 1.00 26.66 132 ASN B C 1
ATOM 2221 O O . ASN B 1 132 ? -3.927 -10.968 12.391 1.00 27.70 132 ASN B O 1
ATOM 2226 N N . ASN B 1 133 ? -4.448 -8.976 11.593 1.00 25.55 133 ASN B N 1
ATOM 2227 C CA . ASN B 1 133 ? -3.043 -8.650 11.289 1.00 23.57 133 ASN B CA 1
ATOM 2228 C C . ASN B 1 133 ? -2.562 -7.660 12.349 1.00 23.06 133 ASN B C 1
ATOM 2229 O O . ASN B 1 133 ? -3.083 -6.544 12.436 1.00 25.83 133 ASN B O 1
ATOM 2234 N N . THR B 1 134 ? -1.601 -8.071 13.164 1.00 25.21 134 THR B N 1
ATOM 2235 C CA . THR B 1 134 ? -1.088 -7.270 14.323 1.00 27.15 134 THR B CA 1
ATOM 2236 C C . THR B 1 134 ? -0.677 -5.875 13.898 1.00 26.48 134 THR B C 1
ATOM 2237 O O . THR B 1 134 ? -1.090 -4.904 14.484 1.00 25.44 134 THR B O 1
ATOM 2241 N N . LYS B 1 135 ? 0.068 -5.775 12.804 1.00 28.74 135 LYS B N 1
ATOM 2242 C CA . LYS B 1 135 ? 0.671 -4.486 12.414 1.00 31.59 135 LYS B CA 1
ATOM 2243 C C . LYS B 1 135 ? -0.384 -3.487 11.955 1.00 26.42 135 LYS B C 1
ATOM 2244 O O . LYS B 1 135 ? -0.301 -2.246 12.213 1.00 28.29 135 LYS B O 1
ATOM 2250 N N . SER B 1 136 ? -1.415 -4.028 11.314 1.00 25.10 136 SER B N 1
ATOM 2251 C CA . SER B 1 136 ? -2.559 -3.279 10.784 1.00 24.49 136 SER B CA 1
ATOM 2252 C C . SER B 1 136 ? -3.416 -2.699 11.905 1.00 24.27 136 SER B C 1
ATOM 2253 O O . SER B 1 136 ? -3.764 -1.514 11.939 1.00 25.32 136 SER B O 1
ATOM 2256 N N . VAL B 1 137 ? -3.699 -3.565 12.875 1.00 25.99 137 VAL B N 1
ATOM 2257 C CA . VAL B 1 137 ? -4.464 -3.188 14.027 1.00 25.90 137 VAL B CA 1
ATOM 2258 C C . VAL B 1 137 ? -3.710 -2.166 14.863 1.00 26.05 137 VAL B C 1
ATOM 2259 O O . VAL B 1 137 ? -4.330 -1.189 15.235 1.00 26.51 137 VAL B O 1
ATOM 2263 N N . GLU B 1 138 ? -2.420 -2.382 15.152 1.00 25.14 138 GLU B N 1
ATOM 2264 C CA . GLU B 1 138 ? -1.657 -1.416 15.927 1.00 26.54 138 GLU B CA 1
ATOM 2265 C C . GLU B 1 138 ? -1.745 -0.009 15.303 1.00 27.33 138 GLU B C 1
ATOM 2266 O O . GLU B 1 138 ? -1.828 0.987 15.971 1.00 25.55 138 GLU B O 1
ATOM 2272 N N . ALA B 1 139 ? -1.646 0.071 13.981 1.00 28.95 139 ALA B N 1
ATOM 2273 C CA . ALA B 1 139 ? -1.642 1.371 13.271 1.00 26.92 139 ALA B CA 1
ATOM 2274 C C . ALA B 1 139 ? -3.012 1.977 13.051 1.00 24.43 139 ALA B C 1
ATOM 2275 O O . ALA B 1 139 ? -3.106 3.081 12.530 1.00 27.77 139 ALA B O 1
ATOM 2277 N N . GLY B 1 140 ? -4.093 1.263 13.392 1.00 24.16 140 GLY B N 1
ATOM 2278 C CA . GLY B 1 140 ? -5.471 1.727 13.123 1.00 23.85 140 GLY B CA 1
ATOM 2279 C C . GLY B 1 140 ? -5.843 1.914 11.676 1.00 24.86 140 GLY B C 1
ATOM 2280 O O . GLY B 1 140 ? -6.515 2.863 11.307 1.00 22.77 140 GLY B O 1
ATOM 2281 N N . VAL B 1 141 ? -5.401 1.016 10.831 1.00 24.17 141 VAL B N 1
ATOM 2282 C CA . VAL B 1 141 ? -5.748 1.097 9.396 1.00 29.00 141 VAL B CA 1
ATOM 2283 C C . VAL B 1 141 ? -7.200 0.644 9.227 1.00 29.94 141 VAL B C 1
ATOM 2284 O O . VAL B 1 141 ? -7.729 0.047 10.160 1.00 25.89 141 VAL B O 1
ATOM 2288 N N . ALA B 1 142 ? -7.854 0.981 8.107 1.00 25.53 142 ALA B N 1
ATOM 2289 C CA . ALA B 1 142 ? -9.286 0.783 7.951 1.00 24.47 142 ALA B CA 1
ATOM 2290 C C . ALA B 1 142 ? -9.509 0.121 6.634 1.00 23.13 142 ALA B C 1
ATOM 2291 O O . ALA B 1 142 ? -8.729 0.331 5.694 1.00 23.70 142 ALA B O 1
ATOM 2293 N N . VAL B 1 143 ? -10.576 -0.666 6.540 1.00 25.17 143 VAL B N 1
ATOM 2294 C CA . VAL B 1 143 ? -11.036 -1.207 5.287 1.00 25.45 143 VAL B CA 1
ATOM 2295 C C . VAL B 1 143 ? -12.333 -0.519 4.985 1.00 26.65 143 VAL B C 1
ATOM 2296 O O . VAL B 1 143 ? -13.251 -0.546 5.829 1.00 26.02 143 VAL B O 1
ATOM 2300 N N . ALA B 1 144 ? -12.467 0.000 3.771 1.00 22.77 144 ALA B N 1
ATOM 2301 C CA . ALA B 1 144 ? -13.649 0.703 3.349 1.00 22.62 144 ALA B CA 1
ATOM 2302 C C . ALA B 1 144 ? -14.097 0.108 2.060 1.00 23.28 144 ALA B C 1
ATOM 2303 O O . ALA B 1 144 ? -13.304 -0.613 1.349 1.00 18.91 144 ALA B O 1
ATOM 2305 N N . HIS B 1 145 ? -15.380 0.266 1.761 1.00 22.34 145 HIS B N 1
ATOM 2306 C CA . HIS B 1 145 ? -15.878 -0.404 0.567 1.00 22.92 145 HIS B CA 1
ATOM 2307 C C . HIS B 1 145 ? -16.977 0.355 -0.110 1.00 24.42 145 HIS B C 1
ATOM 2308 O O . HIS B 1 145 ? -17.792 1.034 0.534 1.00 22.55 145 HIS B O 1
ATOM 2315 N N . GLY B 1 146 ? -17.030 0.171 -1.422 1.00 22.83 146 GLY B N 1
ATOM 2316 C CA . GLY B 1 146 ? -18.060 0.810 -2.234 1.00 23.75 146 GLY B CA 1
ATOM 2317 C C . GLY B 1 146 ? -19.376 0.046 -2.174 1.00 24.98 146 GLY B C 1
ATOM 2318 O O . GLY B 1 146 ? -19.426 -1.110 -1.709 1.00 23.63 146 GLY B O 1
ATOM 2319 N N . THR B 1 147 ? -20.439 0.708 -2.601 1.00 24.14 147 THR B N 1
ATOM 2320 C CA . THR B 1 147 ? -21.779 0.138 -2.603 1.00 26.28 147 THR B CA 1
ATOM 2321 C C . THR B 1 147 ? -22.022 -0.591 -3.928 1.00 26.14 147 THR B C 1
ATOM 2322 O O . THR B 1 147 ? -21.973 0.008 -5.000 1.00 25.58 147 THR B O 1
ATOM 2326 N N . TYR B 1 148 ? -22.279 -1.893 -3.835 1.00 24.59 148 TYR B N 1
ATOM 2327 C CA . TYR B 1 148 ? -22.452 -2.742 -5.020 1.00 31.09 148 TYR B CA 1
ATOM 2328 C C . TYR B 1 148 ? -23.559 -2.181 -5.992 1.00 29.28 148 TYR B C 1
ATOM 2329 O O . TYR B 1 148 ? -24.603 -1.832 -5.539 1.00 33.10 148 TYR B O 1
ATOM 2338 N N . GLY B 1 149 ? -23.240 -2.014 -7.271 1.00 35.10 149 GLY B N 1
ATOM 2339 C CA . GLY B 1 149 ? -24.191 -1.519 -8.302 1.00 37.90 149 GLY B CA 1
ATOM 2340 C C . GLY B 1 149 ? -24.427 -0.013 -8.328 1.00 39.71 149 GLY B C 1
ATOM 2341 O O . GLY B 1 149 ? -25.208 0.479 -9.142 1.00 44.59 149 GLY B O 1
ATOM 2342 N N . ASN B 1 150 ? -23.821 0.748 -7.426 1.00 34.65 150 ASN B N 1
ATOM 2343 C CA . ASN B 1 150 ? -23.890 2.214 -7.569 1.00 32.15 150 ASN B CA 1
ATOM 2344 C C . ASN B 1 150 ? -22.864 2.742 -8.520 1.00 31.04 150 ASN B C 1
ATOM 2345 O O . ASN B 1 150 ? -21.928 2.042 -8.913 1.00 28.65 150 ASN B O 1
ATOM 2350 N N . ARG B 1 151 ? -23.019 4.006 -8.896 1.00 29.64 151 ARG B N 1
ATOM 2351 C CA . ARG B 1 151 ? -21.979 4.655 -9.679 1.00 30.61 151 ARG B CA 1
ATOM 2352 C C . ARG B 1 151 ? -20.808 4.912 -8.705 1.00 28.99 151 ARG B C 1
ATOM 2353 O O . ARG B 1 151 ? -20.954 5.499 -7.624 1.00 27.10 151 ARG B O 1
ATOM 2361 N N . GLN B 1 152 ? -19.644 4.426 -9.087 1.00 23.47 152 GLN B N 1
ATOM 2362 C CA . GLN B 1 152 ? -18.508 4.476 -8.181 1.00 24.11 152 GLN B CA 1
ATOM 2363 C C . GLN B 1 152 ? -17.743 5.790 -8.326 1.00 24.09 152 GLN B C 1
ATOM 2364 O O . GLN B 1 152 ? -16.622 5.844 -8.851 1.00 25.01 152 GLN B O 1
ATOM 2370 N N . VAL B 1 153 ? -18.307 6.852 -7.811 1.00 24.02 153 VAL B N 1
ATOM 2371 C CA . VAL B 1 153 ? -17.683 8.20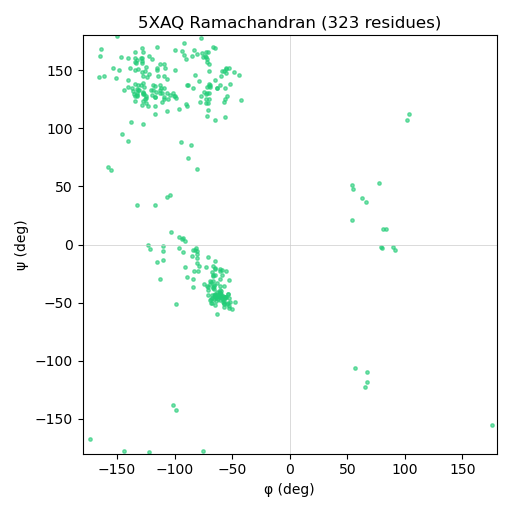1 -7.938 1.00 23.24 153 VAL B CA 1
ATOM 2372 C C . VAL B 1 153 ? -16.468 8.272 -7.072 1.00 24.41 153 VAL B C 1
ATOM 2373 O O . VAL B 1 153 ? -16.582 8.233 -5.853 1.00 25.84 153 VAL B O 1
ATOM 2377 N N . LEU B 1 154 ? -15.312 8.435 -7.713 1.00 23.11 154 LEU B N 1
ATOM 2378 C CA . LEU B 1 154 ? -14.027 8.229 -7.075 1.00 23.05 154 LEU B CA 1
ATOM 2379 C C . LEU B 1 154 ? -13.121 9.370 -7.349 1.00 24.86 154 LEU B C 1
ATOM 2380 O O . LEU B 1 154 ? -12.880 9.734 -8.524 1.00 25.59 154 LEU B O 1
ATOM 2385 N N . LYS B 1 155 ? -12.486 9.843 -6.295 1.00 24.64 155 LYS B N 1
ATOM 2386 C CA . LYS B 1 155 ? -11.296 10.737 -6.433 1.00 24.45 155 LYS B CA 1
ATOM 2387 C C . LYS B 1 155 ? -10.085 9.975 -5.936 1.00 24.43 155 LYS B C 1
ATOM 2388 O O . LYS B 1 155 ? -10.123 9.418 -4.871 1.00 25.83 155 LYS B O 1
ATOM 2394 N N . LEU B 1 156 ? -8.961 10.006 -6.651 1.00 25.79 156 LEU B N 1
ATOM 2395 C CA . LEU B 1 156 ? -7.862 9.174 -6.353 1.00 27.57 156 LEU B CA 1
ATOM 2396 C C . LEU B 1 156 ? -6.630 9.999 -6.421 1.00 27.65 156 LEU B C 1
ATOM 2397 O O . LEU B 1 156 ? -6.433 10.727 -7.389 1.00 29.39 156 LEU B O 1
ATOM 2402 N N . ASP B 1 157 ? -5.804 9.927 -5.390 1.00 27.18 157 ASP B N 1
ATOM 2403 C CA . ASP B 1 157 ? -4.559 10.632 -5.370 1.00 24.85 157 ASP B CA 1
ATOM 2404 C C . ASP B 1 157 ? -3.452 9.638 -5.114 1.00 26.64 157 ASP B C 1
ATOM 2405 O O . ASP B 1 157 ? -3.507 8.937 -4.094 1.00 24.82 157 ASP B O 1
ATOM 2410 N N . THR B 1 158 ? -2.440 9.607 -5.982 1.00 21.88 158 THR B N 1
ATOM 2411 C CA . THR B 1 158 ? -1.415 8.549 -5.987 1.00 25.18 158 THR B CA 1
ATOM 2412 C C . THR B 1 158 ? -0.051 9.148 -6.095 1.00 24.09 158 THR B C 1
ATOM 2413 O O . THR B 1 158 ? 0.108 10.251 -6.620 1.00 28.42 158 THR B O 1
ATOM 2417 N N . ASN B 1 159 ? 0.934 8.400 -5.635 1.00 25.94 159 ASN B N 1
ATOM 2418 C CA . ASN B 1 159 ? 2.365 8.653 -5.905 1.00 26.93 159 ASN B CA 1
ATOM 2419 C C . ASN B 1 159 ? 2.827 7.643 -6.960 1.00 27.03 159 ASN B C 1
ATOM 2420 O O . ASN B 1 159 ? 3.922 7.140 -6.924 1.00 24.40 159 ASN B O 1
ATOM 2425 N N . GLY B 1 160 ? 1.999 7.420 -7.983 1.00 25.56 160 GLY B N 1
ATOM 2426 C CA . GLY B 1 160 ? 2.231 6.285 -8.894 1.00 27.30 160 GLY B CA 1
ATOM 2427 C C . GLY B 1 160 ? 1.242 5.197 -8.491 1.00 27.19 160 GLY B C 1
ATOM 2428 O O . GLY B 1 160 ? 1.378 4.619 -7.461 1.00 24.10 160 GLY B O 1
ATOM 2429 N N . PRO B 1 161 ? 0.190 4.968 -9.296 1.00 24.47 161 PRO B N 1
ATOM 2430 C CA . PRO B 1 161 ? -0.785 3.896 -8.981 1.00 23.78 161 PRO B CA 1
ATOM 2431 C C . PRO B 1 161 ? -0.162 2.489 -9.043 1.00 23.48 161 PRO B C 1
ATOM 2432 O O . PRO B 1 161 ? -0.663 1.609 -8.368 1.00 23.19 161 PRO B O 1
ATOM 2436 N N . TYR B 1 162 ? 0.908 2.262 -9.824 1.00 22.24 162 TYR B N 1
ATOM 2437 C CA . TYR B 1 162 ? 1.613 0.970 -9.792 1.00 23.57 162 TYR B CA 1
ATOM 2438 C C . TYR B 1 162 ? 0.631 -0.196 -10.031 1.00 21.57 162 TYR B C 1
ATOM 2439 O O . TYR B 1 162 ? 0.601 -1.207 -9.325 1.00 19.49 162 TYR B O 1
ATOM 2448 N N . THR B 1 163 ? -0.134 -0.075 -11.101 1.00 21.98 163 THR B N 1
ATOM 2449 C CA . THR B 1 163 ? -1.391 -0.794 -11.247 1.00 21.88 163 THR B CA 1
ATOM 2450 C C . THR B 1 163 ? -1.051 -2.215 -11.603 1.00 23.83 163 THR B C 1
ATOM 2451 O O . THR B 1 163 ? -0.233 -2.481 -12.567 1.00 23.19 163 THR B O 1
ATOM 2455 N N . HIS B 1 164 ? -1.590 -3.155 -10.866 1.00 18.82 164 HIS B N 1
ATOM 2456 C CA . HIS B 1 164 ? -1.435 -4.580 -11.280 1.00 19.95 164 HIS B CA 1
ATOM 2457 C C . HIS B 1 164 ? -2.819 -5.232 -11.459 1.00 23.26 164 HIS B C 1
ATOM 2458 O O . HIS B 1 164 ? -3.810 -4.719 -10.983 1.00 20.31 164 HIS B O 1
ATOM 2465 N N . LEU B 1 165 ? -2.843 -6.345 -12.166 1.00 24.99 165 LEU B N 1
ATOM 2466 C CA . LEU B 1 165 ? -4.068 -7.092 -12.406 1.00 26.32 165 LEU B CA 1
ATOM 2467 C C . LEU B 1 165 ? -3.786 -8.526 -11.967 1.00 25.94 165 LEU B C 1
ATOM 2468 O O . LEU B 1 165 ? -2.742 -9.039 -12.244 1.00 24.68 165 LEU B O 1
ATOM 2473 N N . ILE B 1 166 ? -4.697 -9.154 -11.241 1.00 24.81 166 ILE B N 1
ATOM 2474 C CA . ILE B 1 166 ? -4.562 -10.520 -10.811 1.00 26.21 166 ILE B CA 1
ATOM 2475 C C . ILE B 1 166 ? -5.879 -11.190 -11.134 1.00 30.29 166 ILE B C 1
ATOM 2476 O O . ILE B 1 166 ? -6.934 -10.692 -10.793 1.00 26.28 166 ILE B O 1
ATOM 2481 N N . GLU B 1 167 ? -5.776 -12.315 -11.819 1.00 29.83 167 GLU B N 1
ATOM 2482 C CA . GLU B 1 167 ? -6.871 -13.158 -12.213 1.00 33.22 167 GLU B CA 1
ATOM 2483 C C . GLU B 1 167 ? -6.988 -14.360 -11.245 1.00 32.65 167 GLU B C 1
ATOM 2484 O O . GLU B 1 167 ? -5.931 -14.863 -10.760 1.00 29.66 167 GLU B O 1
ATOM 2490 N N . PHE B 1 168 ? -8.218 -14.859 -11.057 1.00 29.09 168 PHE B N 1
ATOM 2491 C CA . PHE B 1 168 ? -8.513 -16.024 -10.233 1.00 28.74 168 PHE B CA 1
ATOM 2492 C C . PHE B 1 168 ? -9.344 -17.081 -10.955 1.00 27.38 168 PHE B C 1
ATOM 2493 O O . PHE B 1 168 ? -10.018 -16.663 -11.929 1.00 29.69 168 PHE B O 1
#

Sequence (327 aa):
DGGRVAQARALLQQCLHARLQVRPADGDAAAQWVEIRRGLVIYVCFFKGADTDLLPKMVNTLLNVKLSETETGKHVSILDLPGDVLIIPQATL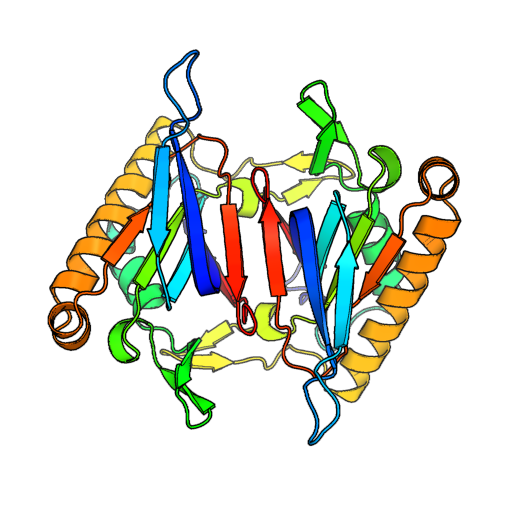GGRVKGRSMQYHSNSGKEEGSELYSQFVSLCEKAVANNTKSVEAGVAVAHGTYGNRQVLKLDTNGPYTHLIEFAQARALLQQCLHARLQVRPADGDAAAQWVEIRRGLVIYVCFFKGADTDLLPKMVNTLLNVKLSETETGKHVSILDLPGDVLIIPQATLGGRVKGRSMQYHSNSGKEEGSELYSQFVSLCEKAVANNTKSVEAGVAVAHGTYGNRQVLKLDTNGPYTHLIEF

Foldseek 3Di:
DVPPDFFKKKKKWWFQKKKWFAAPADVVRHTDIDMFGTAMEIEMFGFPDDDPCVLVVCLVCQQFDFQDQAPVRGTTGCLVSPTAYEYEYDNVVQWDDDPNDTDNVGTDDLVVGQVSVVVSQVVNVVVLVPRDVSVVVVHYYYYHHRPDDTPMDGHHPGGSMDMDID/DFKKKKKFWFQKKKKFAAPADVPRHTDIDMFGGAMEIEMFGFPPHDLVCLLVVLVCQQFDFQHQDPVGGTTGCLVNPTAYEYEYDNVVQWDDDPPDTDSVGTDDDVVSQVSVVVSQVSNQVVLVPRVSSVVVVHYYYYHHPPDDTDMDTHHPGGSMDMDDD

Solvent-accessible surface area: 15413 Å² total; per-residue (Å²): 153,88,58,189,107,38,20,0,34,0,0,1,0,16,2,79,63,0,80,0,23,36,129,69,67,99,79,160,52,80,24,86,91,45,80,3,134,89,0,4,0,0,0,3,1,12,7,114,65,35,79,146,69,5,13,74,112,0,14,89,33,1,1,46,4,84,5,2,50,39,175,116,34,137,62,16,4,4,17,70,34,34,5,3,0,0,0,0,16,11,52,24,0,2,2,153,62,125,66,101,45,24,60,75,140,32,18,17,39,159,147,78,3,33,98,33,8,65,75,0,7,40,60,0,71,119,24,11,67,126,32,93,108,0,87,143,62,47,29,44,32,8,77,1,54,70,73,53,110,11,22,1,106,2,38,0,67,12,0,66,0,0,6,3,74,49,117,48,2,36,0,0,1,0,16,2,80,69,0,63,0,24,32,142,74,66,108,83,154,58,78,22,82,79,42,95,3,128,91,0,4,0,0,0,4,1,9,14,116,66,14,69,63,116,90,6,64,134,5,5,56,20,1,0,38,5,88,6,1,56,24,171,95,37,123,59,27,3,3,18,73,34,33,4,2,1,0,0,0,11,11,46,25,0,4,0,150,50,134,38,143,39,25,69,77,134,51,15,16,41,176,164,62,1,42,96,2,8,67,60,0,8,59,41,0,73,126,30,10,68,117,31,118,105,1,87,151,61,49,22,46,29,14,75,0,53,70,72,49,114,12,17,0,79,2,40,0,68,13,0,71,0,0,9,6,90,56

Nearest PDB structures (foldseek):
  5xaq-assembly1_B  TM=9.968E-01  e=6.892E-33  Mus musculus
  3lmu-assembly1_A  TM=8.652E-01  e=4.678E-11  Plasmodium falciparum 3D7
  3lmu-assembly3_E  TM=8.778E-01  e=1.120E-10  Plasmodium falciparu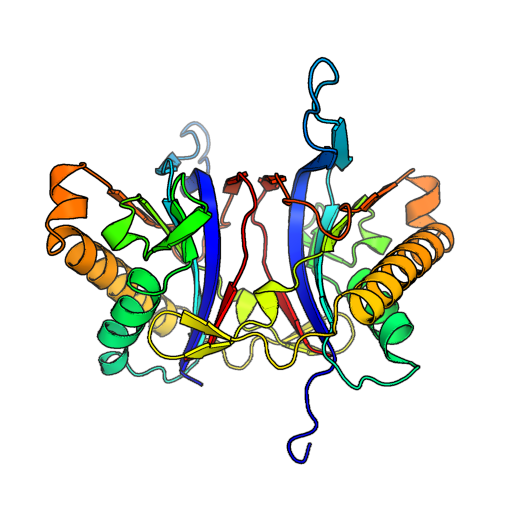m 3D7
  3ko4-assembly2_C  TM=8.798E-01  e=2.090E-10  Plasmodium falciparum 3D7
  3kod-assembly2_C  TM=8.718E-01  e=4.151E-10  Plasmodium falciparum 3D7

GO terms:
  GO:0051500 D-tyrosyl-tRNA(Tyr) deacylase activity (F, IDA)
  GO:0106074 aminoacyl-tRNA metabolism involved in translational fidelity (P, IDA)
  GO:0106105 Ala-tRNA(Thr) deacylase activity (F, IDA)
  GO:0051499 D-aminoacyl-tRNA deacylase activity (F, EXP)
  GO:0106026 Gly-tRNA(Ala) deacylase activity (F, EXP)

Radius of gyration: 19.32 Å; Cα contacts (8 Å, |Δi|>4): 757; chains: 2; bounding box: 50×46×54 Å